Protein AF-0000000074030172 (afdb_homodimer)

Nearest PDB structures (foldseek):
  2y75-assembly1_E  TM=8.736E-01  e=2.226E-09  Bacillus subtilis
  4cic-assembly1_B  TM=8.689E-01  e=1.614E-08  Thermincola potens JR
  3lwf-assembly1_A  TM=8.401E-01  e=2.646E-07  Listeria innocua
  7b0c-assembly1_B  TM=7.876E-01  e=7.342E-08  Streptomyces coelicolor A3(2)
  6y45-assembly2_D  TM=6.743E-01  e=1.073E-08  Streptomyces venezuelae ATCC 10712

Organism: NCBI:txid312168

Foldseek 3Di:
DDDLDDDDPLLLLQVQLLLVQLQPPPPFADALVRSCVVSVHDSVSNVVSVVLCVVVQQWPWDDDPRIHIHGRDHQQVAFSLNSSCSRVNDLDQDDASVPPPDDPDPADPVHCVSVVVSVVVSVNRRVGTSVNSHD/DDDLDDDDPLLLLQVQLLLVQLQPPVPFADALVRSCVVSVHDSVSNVVSVVLCVVVQQWPWDDDPRIHIHGRDHQQVAFSLNSSCSRVNDQDQDDASVPPPDDPDPAHPVHCVSVVVSVVVSVNRRVGTSVNSHD

Solvent-accessible surface area (backbone atoms only — not comparable to full-atom values): 15289 Å² total; per-residue (Å²): 115,58,55,40,52,54,50,56,64,63,46,46,48,45,54,51,48,50,46,54,42,63,56,46,75,79,77,55,48,49,31,59,67,60,50,20,65,59,64,70,46,53,52,69,61,46,46,54,45,50,51,50,36,36,75,70,59,49,28,44,76,45,79,67,97,80,19,21,35,38,63,67,56,58,44,76,75,39,28,48,38,58,55,42,31,69,70,72,38,71,83,34,79,56,89,55,58,64,72,58,89,66,70,76,52,97,61,62,92,64,57,64,49,64,47,51,48,42,52,52,51,50,49,50,27,58,69,36,30,44,46,78,74,41,130,116,58,55,41,53,54,51,56,67,63,47,48,47,45,54,50,47,49,44,54,44,64,55,46,76,79,76,57,49,49,31,58,67,59,50,20,64,57,67,69,48,53,53,68,62,44,47,54,44,50,50,50,37,36,75,68,57,49,29,46,78,44,80,68,96,80,20,20,34,39,65,66,56,59,46,74,76,40,28,48,36,57,55,42,31,70,70,74,38,71,84,34,78,55,90,56,57,61,72,58,90,64,71,73,50,96,61,63,92,63,56,66,48,64,46,51,50,43,52,53,51,49,50,51,26,59,70,36,30,45,44,78,74,41,131

Sequence (270 aa):
MSSIIHISEMVSIALHGMIVVASNKNKTLLNVKEIAKITGSSESHLSKVMQRLVKANFIRSARGPKGGFALVKLPEEVTLLDIYEAIEGPFTIEDCPTNCKICSFKSCIFGGIPQKLNEEFKSYLAQKSLRDFLGMSSIIHISEMVSIALHGMIVVASNKNKTLLNVKEIAKITGSSESHLSKVMQRLVKANFIRSARGPKGGFALVKLPEEVTLLDIYEAIEGPFTIEDCPTNCKICSFKSCIFGGIPQKLNEEFKSYLAQKSLRDFLG

Structure (mmCIF, N/CA/C/O backbone):
data_AF-0000000074030172-model_v1
#
loop_
_entity.id
_entity.type
_entity.pdbx_description
1 polymer 'Transcriptional regulator, BadM/Rrf2 family'
#
loop_
_atom_site.group_PDB
_atom_site.id
_atom_site.type_symbol
_atom_site.label_atom_id
_atom_site.label_alt_id
_atom_site.label_comp_id
_atom_site.label_asym_id
_atom_site.label_entity_id
_atom_site.label_seq_id
_atom_site.pdbx_PDB_ins_code
_atom_site.Cartn_x
_atom_site.Cartn_y
_atom_site.Cartn_z
_atom_site.occupancy
_atom_site.B_iso_or_equiv
_atom_site.auth_seq_id
_atom_site.auth_comp_id
_atom_site.auth_asym_id
_atom_site.auth_atom_id
_atom_site.pdbx_PDB_model_num
ATOM 1 N N . MET A 1 1 ? 12.711 3.756 -0.226 1 49.81 1 MET A N 1
ATOM 2 C CA . MET A 1 1 ? 11.945 4.363 -1.31 1 49.81 1 MET A CA 1
ATOM 3 C C . MET A 1 1 ? 10.461 4.031 -1.176 1 49.81 1 MET A C 1
ATOM 5 O O . MET A 1 1 ? 10.102 2.912 -0.812 1 49.81 1 MET A O 1
ATOM 9 N N . SER A 1 2 ? 9.516 5.102 -0.884 1 60.78 2 SER A N 1
ATOM 10 C CA . SER A 1 2 ? 8.234 4.836 -0.241 1 60.78 2 SER A CA 1
ATOM 11 C C . SER A 1 2 ? 7.152 4.516 -1.271 1 60.78 2 SER A C 1
ATOM 13 O O . SER A 1 2 ? 6.926 5.293 -2.199 1 60.78 2 SER A O 1
ATOM 15 N N . SER A 1 3 ? 6.965 3.225 -1.706 1 70.62 3 SER A N 1
ATOM 16 C CA . SER A 1 3 ? 5.785 2.85 -2.475 1 70.62 3 SER A CA 1
ATOM 17 C C . SER A 1 3 ? 4.555 2.742 -1.582 1 70.62 3 SER A C 1
ATOM 19 O O . SER A 1 3 ? 4.66 2.355 -0.416 1 70.62 3 SER A O 1
ATOM 21 N N . ILE A 1 4 ? 3.467 3.354 -2.172 1 81.94 4 ILE A N 1
ATOM 22 C CA . ILE A 1 4 ? 2.254 3.297 -1.365 1 81.94 4 ILE A CA 1
ATOM 23 C C . ILE A 1 4 ? 1.546 1.962 -1.588 1 81.94 4 ILE A C 1
ATOM 25 O O . ILE A 1 4 ? 0.595 1.63 -0.877 1 81.94 4 ILE A O 1
ATOM 29 N N . ILE A 1 5 ? 2.096 1.26 -2.586 1 83.38 5 ILE A N 1
ATOM 30 C CA . ILE A 1 5 ? 1.451 -0.012 -2.891 1 83.38 5 ILE A CA 1
ATOM 31 C C . ILE A 1 5 ? 2.125 -1.134 -2.104 1 83.38 5 ILE A C 1
ATOM 33 O O . ILE A 1 5 ? 3.342 -1.317 -2.188 1 83.38 5 ILE A O 1
ATOM 37 N N . HIS A 1 6 ? 1.313 -1.833 -1.385 1 81.44 6 HIS A N 1
ATOM 38 C CA . HIS A 1 6 ? 1.808 -2.951 -0.589 1 81.44 6 HIS A CA 1
ATOM 39 C C . HIS A 1 6 ? 1.131 -4.258 -0.995 1 81.44 6 HIS A C 1
ATOM 41 O O . HIS A 1 6 ? -0.098 -4.352 -0.988 1 81.44 6 HIS A O 1
ATOM 47 N N . ILE A 1 7 ? 1.961 -5.18 -1.35 1 87.44 7 ILE A N 1
ATOM 48 C CA . ILE A 1 7 ? 1.521 -6.551 -1.58 1 87.44 7 ILE A CA 1
ATOM 49 C C . ILE A 1 7 ? 2.227 -7.492 -0.606 1 87.44 7 ILE A C 1
ATOM 51 O O . ILE A 1 7 ? 3.455 -7.469 -0.492 1 87.44 7 ILE A O 1
ATOM 55 N N . SER A 1 8 ? 1.462 -8.258 0.103 1 88.5 8 SER A N 1
ATOM 56 C CA . SER A 1 8 ? 2.055 -9.133 1.105 1 88.5 8 SER A CA 1
ATOM 57 C C . SER A 1 8 ? 2.969 -10.172 0.461 1 88.5 8 SER A C 1
ATOM 59 O O . SER A 1 8 ? 2.801 -10.508 -0.712 1 88.5 8 SER A O 1
ATOM 61 N N . GLU A 1 9 ? 3.83 -10.664 1.193 1 89.44 9 GLU A N 1
ATOM 62 C CA . GLU A 1 9 ? 4.73 -11.719 0.736 1 89.44 9 GLU A CA 1
ATOM 63 C C . GLU A 1 9 ? 3.957 -12.969 0.331 1 89.44 9 GLU A C 1
ATOM 65 O O . GLU A 1 9 ? 4.281 -13.609 -0.671 1 89.44 9 GLU A O 1
ATOM 70 N N . MET A 1 10 ? 2.979 -13.289 1.082 1 93.5 10 MET A N 1
ATOM 71 C CA . MET A 1 10 ? 2.189 -14.484 0.8 1 93.5 10 MET A CA 1
ATOM 72 C C . MET A 1 10 ? 1.494 -14.375 -0.552 1 93.5 10 MET A C 1
ATOM 74 O O . MET A 1 10 ? 1.477 -15.328 -1.327 1 93.5 10 MET A O 1
ATOM 78 N N . VAL A 1 11 ? 1.012 -13.195 -0.815 1 93.56 11 VAL A N 1
ATOM 79 C CA . VAL A 1 11 ? 0.363 -12.977 -2.104 1 93.56 11 VAL A CA 1
ATOM 80 C C . VAL A 1 11 ? 1.398 -13.055 -3.223 1 93.56 11 VAL A C 1
ATOM 82 O O . VAL A 1 11 ? 1.148 -13.664 -4.266 1 93.56 11 VAL A O 1
ATOM 85 N N . SER A 1 12 ? 2.535 -12.469 -3.01 1 92 12 SER A N 1
ATOM 86 C CA . SER A 1 12 ? 3.611 -12.531 -3.994 1 92 12 SER A CA 1
ATOM 87 C C . SER A 1 12 ? 3.996 -13.977 -4.301 1 92 12 SER A C 1
ATOM 89 O O . SER A 1 12 ? 4.086 -14.359 -5.469 1 92 12 SER A O 1
ATOM 91 N N . ILE A 1 13 ? 4.152 -14.711 -3.312 1 93.81 13 ILE A N 1
ATOM 92 C CA . ILE A 1 13 ? 4.523 -16.125 -3.461 1 93.81 13 ILE A CA 1
ATOM 93 C C . ILE A 1 13 ? 3.424 -16.859 -4.219 1 93.81 13 ILE A C 1
ATOM 95 O O . ILE A 1 13 ? 3.711 -17.656 -5.117 1 93.81 13 ILE A O 1
ATOM 99 N N . ALA A 1 14 ? 2.234 -16.609 -3.867 1 96.5 14 ALA A N 1
ATOM 100 C CA . ALA A 1 14 ? 1.101 -17.281 -4.492 1 96.5 14 ALA A CA 1
ATOM 101 C C . ALA A 1 14 ? 1.039 -16.984 -5.988 1 96.5 14 ALA A C 1
ATOM 103 O O . ALA A 1 14 ? 0.91 -17.906 -6.805 1 96.5 14 ALA A O 1
ATOM 104 N N . LEU A 1 15 ? 1.153 -15.719 -6.27 1 95.31 15 LEU A N 1
ATOM 105 C CA . LEU A 1 15 ? 1.049 -15.305 -7.664 1 95.31 15 LEU A CA 1
ATOM 106 C C . LEU A 1 15 ? 2.193 -15.883 -8.492 1 95.31 15 LEU A C 1
ATOM 108 O O . LEU A 1 15 ? 1.963 -16.5 -9.531 1 95.31 15 LEU A O 1
ATOM 112 N N . HIS A 1 16 ? 3.342 -15.75 -8.078 1 93.69 16 HIS A N 1
ATOM 113 C CA . HIS A 1 16 ? 4.508 -16.25 -8.797 1 93.69 16 HIS A CA 1
ATOM 114 C C . HIS A 1 16 ? 4.516 -17.766 -8.852 1 93.69 16 HIS A C 1
ATOM 116 O O . HIS A 1 16 ? 4.801 -18.359 -9.898 1 93.69 16 HIS A O 1
ATOM 122 N N . GLY A 1 17 ? 4.23 -18.359 -7.699 1 94.94 17 GLY A N 1
ATOM 123 C CA . GLY A 1 17 ? 4.156 -19.812 -7.656 1 94.94 17 GLY A CA 1
ATOM 124 C C . GLY A 1 17 ? 3.156 -20.375 -8.641 1 94.94 17 GLY A C 1
ATOM 125 O O . GLY A 1 17 ? 3.449 -21.359 -9.336 1 94.94 17 GLY A O 1
ATOM 126 N N . MET A 1 18 ? 2.033 -19.797 -8.719 1 96.38 18 MET A N 1
ATOM 127 C CA . MET A 1 18 ? 0.983 -20.281 -9.617 1 96.38 18 MET A CA 1
ATOM 128 C C . MET A 1 18 ? 1.405 -20.125 -11.07 1 96.38 18 MET A C 1
ATOM 130 O O . MET A 1 18 ? 1.092 -20.984 -11.906 1 96.38 18 MET A O 1
ATOM 134 N N . ILE A 1 19 ? 2.072 -19.062 -11.359 1 94.94 19 ILE A N 1
ATOM 135 C CA . ILE A 1 19 ? 2.535 -18.844 -12.727 1 94.94 19 ILE A CA 1
ATOM 136 C C . ILE A 1 19 ? 3.58 -19.891 -13.086 1 94.94 19 ILE A C 1
ATOM 138 O O . ILE A 1 19 ? 3.572 -20.438 -14.203 1 94.94 19 ILE A O 1
ATOM 142 N N . VAL A 1 20 ? 4.449 -20.219 -12.156 1 93.75 20 VAL A N 1
ATOM 143 C CA . VAL A 1 20 ? 5.465 -21.234 -12.375 1 93.75 20 VAL A CA 1
ATOM 144 C C . VAL A 1 20 ? 4.793 -22.594 -12.609 1 93.75 20 VAL A C 1
ATOM 146 O O . VAL A 1 20 ? 5.129 -23.297 -13.562 1 93.75 20 VAL A O 1
ATOM 149 N N . VAL A 1 21 ? 3.846 -22.906 -11.828 1 95.25 21 VAL A N 1
ATOM 150 C CA . VAL A 1 21 ? 3.135 -24.172 -11.961 1 95.25 21 VAL A CA 1
ATOM 151 C C . VAL A 1 21 ? 2.41 -24.219 -13.305 1 95.25 21 VAL A C 1
ATOM 153 O O . VAL A 1 21 ? 2.459 -25.234 -14.008 1 95.25 21 VAL A O 1
ATOM 156 N N . ALA A 1 22 ? 1.806 -23.109 -13.633 1 93.88 22 ALA A N 1
ATOM 157 C CA . ALA A 1 22 ? 1.034 -23.047 -14.867 1 93.88 22 ALA A CA 1
ATOM 158 C C . ALA A 1 22 ? 1.946 -23.141 -16.094 1 93.88 22 ALA A C 1
ATOM 160 O O . ALA A 1 22 ? 1.522 -23.594 -17.156 1 93.88 22 ALA A O 1
ATOM 161 N N . SER A 1 23 ? 3.113 -22.672 -15.992 1 91 23 SER A N 1
ATOM 162 C CA . SER A 1 23 ? 4.051 -22.625 -17.109 1 91 23 SER A CA 1
ATOM 163 C C . SER A 1 23 ? 4.637 -24 -17.406 1 91 23 SER A C 1
ATOM 165 O O . SER A 1 23 ? 5.227 -24.219 -18.469 1 91 23 SER A O 1
ATOM 167 N N . ASN A 1 24 ? 4.488 -24.859 -16.438 1 85.81 24 ASN A N 1
ATOM 168 C CA . ASN A 1 24 ? 5.027 -26.203 -16.594 1 85.81 24 ASN A CA 1
ATOM 169 C C . ASN A 1 24 ? 4.176 -27.047 -17.547 1 85.81 24 ASN A C 1
ATOM 171 O O . ASN A 1 24 ? 3.193 -27.656 -17.125 1 85.81 24 ASN A O 1
ATOM 175 N N . LYS A 1 25 ? 4.379 -27.016 -18.891 1 71.75 25 LYS A N 1
ATOM 176 C CA . LYS A 1 25 ? 3.623 -27.656 -19.953 1 71.75 25 LYS A CA 1
ATOM 177 C C . LYS A 1 25 ? 3.771 -29.172 -19.891 1 71.75 25 LYS A C 1
ATOM 179 O O . LYS A 1 25 ? 2.922 -29.906 -20.406 1 71.75 25 LYS A O 1
ATOM 184 N N . ASN A 1 26 ? 4.918 -29.609 -19.453 1 63.72 26 ASN A N 1
ATOM 185 C CA . ASN A 1 26 ? 5.297 -31 -19.641 1 63.72 26 ASN A CA 1
ATOM 186 C C . ASN A 1 26 ? 4.531 -31.922 -18.703 1 63.72 26 ASN A C 1
ATOM 188 O O . ASN A 1 26 ? 4.848 -33.125 -18.594 1 63.72 26 ASN A O 1
ATOM 192 N N . LYS A 1 27 ? 3.387 -31.484 -18.359 1 64.31 27 LYS A N 1
ATOM 193 C CA . LYS A 1 27 ? 2.502 -32.344 -17.562 1 64.31 27 LYS A CA 1
ATOM 194 C C . LYS A 1 27 ? 3.227 -32.906 -16.359 1 64.31 27 LYS A C 1
ATOM 196 O O . LYS A 1 27 ? 2.781 -33.906 -15.773 1 64.31 27 LYS A O 1
ATOM 201 N N . THR A 1 28 ? 4.527 -32.5 -16.094 1 77.75 28 THR A N 1
ATOM 202 C CA . THR A 1 28 ? 5.16 -32.938 -14.859 1 77.75 28 THR A CA 1
ATOM 203 C C . THR A 1 28 ? 4.777 -32.031 -13.688 1 77.75 28 THR A C 1
ATOM 205 O O . THR A 1 28 ? 4.254 -30.953 -13.891 1 77.75 28 THR A O 1
ATOM 208 N N . LEU A 1 29 ? 4.766 -32.688 -12.477 1 91.06 29 LEU A N 1
ATOM 209 C CA . LEU A 1 29 ? 4.527 -31.953 -11.242 1 91.06 29 LEU A CA 1
ATOM 210 C C . LEU A 1 29 ? 5.785 -31.219 -10.797 1 91.06 29 LEU A C 1
ATOM 212 O O . LEU A 1 29 ? 6.898 -31.703 -11 1 91.06 29 LEU A O 1
ATOM 216 N N . LEU A 1 30 ? 5.652 -30.031 -10.359 1 93.81 30 LEU A N 1
ATOM 217 C CA . LEU A 1 30 ? 6.758 -29.297 -9.766 1 93.81 30 LEU A CA 1
ATOM 218 C C . LEU A 1 30 ? 6.684 -29.328 -8.242 1 93.81 30 LEU A C 1
ATOM 220 O O . LEU A 1 30 ? 5.629 -29.062 -7.664 1 93.81 30 LEU A O 1
ATOM 224 N N . ASN A 1 31 ? 7.781 -29.719 -7.637 1 94.5 31 ASN A N 1
ATOM 225 C CA . ASN A 1 31 ? 7.75 -29.797 -6.18 1 94.5 31 ASN A CA 1
ATOM 226 C C . ASN A 1 31 ? 8.141 -28.469 -5.547 1 94.5 31 ASN A C 1
ATOM 228 O O . ASN A 1 31 ? 8.508 -27.516 -6.246 1 94.5 31 ASN A O 1
ATOM 232 N N . VAL A 1 32 ? 8.023 -28.422 -4.223 1 95.88 32 VAL A N 1
ATOM 233 C CA . VAL A 1 32 ? 8.234 -27.188 -3.449 1 95.88 32 VAL A CA 1
ATOM 234 C C . VAL A 1 32 ? 9.648 -26.672 -3.688 1 95.88 32 VAL A C 1
ATOM 236 O O . VAL A 1 32 ? 9.844 -25.469 -3.877 1 95.88 32 VAL A O 1
ATOM 239 N N . LYS A 1 33 ? 10.594 -27.547 -3.732 1 95.19 33 LYS A N 1
ATOM 240 C CA . LYS A 1 33 ? 11.992 -27.156 -3.914 1 95.19 33 LYS A CA 1
ATOM 241 C C . LYS A 1 33 ? 12.203 -26.484 -5.27 1 95.19 33 LYS A C 1
ATOM 243 O O . LYS A 1 33 ? 12.867 -25.453 -5.363 1 95.19 33 LYS A O 1
ATOM 248 N N . GLU A 1 34 ? 11.664 -27.062 -6.281 1 93.62 34 GLU A N 1
ATOM 249 C CA . GLU A 1 34 ? 11.789 -26.547 -7.637 1 93.62 34 GLU A CA 1
ATOM 250 C C . GLU A 1 34 ? 11.133 -25.172 -7.762 1 93.62 34 GLU A C 1
ATOM 252 O O . GLU A 1 34 ? 11.727 -24.234 -8.312 1 93.62 34 GLU A O 1
ATOM 257 N N . ILE A 1 35 ? 9.961 -25.047 -7.262 1 94.5 35 ILE A N 1
ATOM 258 C CA . ILE A 1 35 ? 9.219 -23.797 -7.355 1 94.5 35 ILE A CA 1
ATOM 259 C C . ILE A 1 35 ? 9.922 -22.719 -6.539 1 94.5 35 ILE A C 1
ATOM 261 O O . ILE A 1 35 ? 10.047 -21.578 -6.984 1 94.5 35 ILE A O 1
ATOM 265 N N . ALA A 1 36 ? 10.367 -23.062 -5.352 1 94.62 36 ALA A N 1
ATOM 266 C CA . ALA A 1 36 ? 11.07 -22.125 -4.48 1 94.62 36 ALA A CA 1
ATOM 267 C C . ALA A 1 36 ? 12.328 -21.578 -5.156 1 94.62 36 ALA A C 1
ATOM 269 O O . ALA A 1 36 ? 12.625 -20.391 -5.07 1 94.62 36 ALA A O 1
ATOM 270 N N . LYS A 1 37 ? 13.023 -22.438 -5.844 1 92.12 37 LYS A N 1
ATOM 271 C CA . LYS A 1 37 ? 14.234 -22.031 -6.551 1 92.12 37 LYS A CA 1
ATOM 272 C C . LYS A 1 37 ? 13.922 -21.031 -7.652 1 92.12 37 LYS A C 1
ATOM 274 O O . LYS A 1 37 ? 14.641 -20.031 -7.816 1 92.12 37 LYS A O 1
ATOM 279 N N . ILE A 1 38 ? 12.898 -21.234 -8.367 1 88.94 38 ILE A N 1
ATOM 280 C CA . ILE A 1 38 ? 12.523 -20.375 -9.492 1 88.94 38 ILE A CA 1
ATOM 281 C C . ILE A 1 38 ? 12.039 -19.031 -8.969 1 88.94 38 ILE A C 1
ATOM 283 O O . ILE A 1 38 ? 12.375 -17.984 -9.516 1 88.94 38 ILE A O 1
ATOM 287 N N . THR A 1 39 ? 11.219 -19.016 -7.867 1 89.5 39 THR A N 1
ATOM 288 C CA . THR A 1 39 ? 10.578 -17.797 -7.379 1 89.5 39 THR A CA 1
ATOM 289 C C . THR A 1 39 ? 11.484 -17.062 -6.395 1 89.5 39 THR A C 1
ATOM 291 O O . THR A 1 39 ? 11.242 -15.898 -6.07 1 89.5 39 THR A O 1
ATOM 294 N N . GLY A 1 40 ? 12.445 -17.781 -5.82 1 89.19 40 GLY A N 1
ATOM 295 C CA . GLY A 1 40 ? 13.32 -17.172 -4.824 1 89.19 40 GLY A CA 1
ATOM 296 C C . GLY A 1 40 ? 12.688 -17.094 -3.445 1 89.19 40 GLY A C 1
ATOM 297 O O . GLY A 1 40 ? 13.078 -16.266 -2.629 1 89.19 40 GLY A O 1
ATOM 298 N N . SER A 1 41 ? 11.727 -17.859 -3.168 1 91.81 41 SER A N 1
ATOM 299 C CA . SER A 1 41 ? 11.039 -17.875 -1.878 1 91.81 41 SER A CA 1
ATOM 300 C C . SER A 1 41 ? 11.562 -19 -0.99 1 91.81 41 SER A C 1
ATOM 302 O O . SER A 1 41 ? 12.164 -19.969 -1.481 1 91.81 41 SER A O 1
ATOM 304 N N . SER A 1 42 ? 11.344 -18.844 0.255 1 94.06 42 SER A N 1
ATOM 305 C CA . SER A 1 42 ? 11.664 -19.938 1.156 1 94.06 42 SER A CA 1
ATOM 306 C C . SER A 1 42 ? 10.719 -21.109 0.954 1 94.06 42 SER A C 1
ATOM 308 O O . SER A 1 42 ? 9.523 -20.922 0.72 1 94.06 42 SER A O 1
ATOM 310 N N . GLU A 1 43 ? 11.305 -22.312 1.119 1 96.69 43 GLU A N 1
ATOM 311 C CA . GLU A 1 43 ? 10.484 -23.5 0.959 1 96.69 43 GLU A CA 1
ATOM 312 C C . GLU A 1 43 ? 9.352 -23.547 1.977 1 96.69 43 GLU A C 1
ATOM 314 O O . GLU A 1 43 ? 8.242 -23.969 1.66 1 96.69 43 GLU A O 1
ATOM 319 N N . SER A 1 44 ? 9.672 -23.078 3.15 1 97.12 44 SER A N 1
ATOM 320 C CA . SER A 1 44 ? 8.672 -23.094 4.211 1 97.12 44 SER A CA 1
ATOM 321 C C . SER A 1 44 ? 7.508 -22.172 3.883 1 97.12 44 SER A C 1
ATOM 323 O O . SER A 1 44 ? 6.344 -22.562 3.986 1 97.12 44 SER A O 1
ATOM 325 N N . HIS A 1 45 ? 7.812 -20.953 3.447 1 96.19 45 HIS A N 1
ATOM 326 C CA . HIS A 1 45 ? 6.762 -20 3.094 1 96.19 45 HIS A CA 1
ATOM 327 C C . HIS A 1 45 ? 5.977 -20.484 1.877 1 96.19 45 HIS A C 1
ATOM 329 O O . HIS A 1 45 ? 4.746 -20.391 1.853 1 96.19 45 HIS A O 1
ATOM 335 N N . LEU A 1 46 ? 6.664 -21 0.95 1 97.25 46 LEU A N 1
ATOM 336 C CA . LEU A 1 46 ? 6.02 -21.484 -0.265 1 97.25 46 LEU A CA 1
ATOM 337 C C . LEU A 1 46 ? 5.074 -22.641 0.046 1 97.25 46 LEU A C 1
ATOM 339 O O . LEU A 1 46 ? 3.941 -22.672 -0.439 1 97.25 46 LEU A O 1
ATOM 343 N N . SER A 1 47 ? 5.59 -23.547 0.836 1 97.56 47 SER A N 1
ATOM 344 C CA . SER A 1 47 ? 4.781 -24.703 1.172 1 97.56 47 SER A CA 1
ATOM 345 C C . SER A 1 47 ? 3.459 -24.297 1.815 1 97.56 47 SER A C 1
ATOM 347 O O . SER A 1 47 ? 2.4 -24.812 1.455 1 97.56 47 SER A O 1
ATOM 349 N N . LYS A 1 48 ? 3.514 -23.359 2.668 1 97.88 48 LYS A N 1
ATOM 350 C CA . LYS A 1 48 ? 2.312 -22.875 3.342 1 97.88 48 LYS A CA 1
ATOM 351 C C . LYS A 1 48 ? 1.333 -22.25 2.344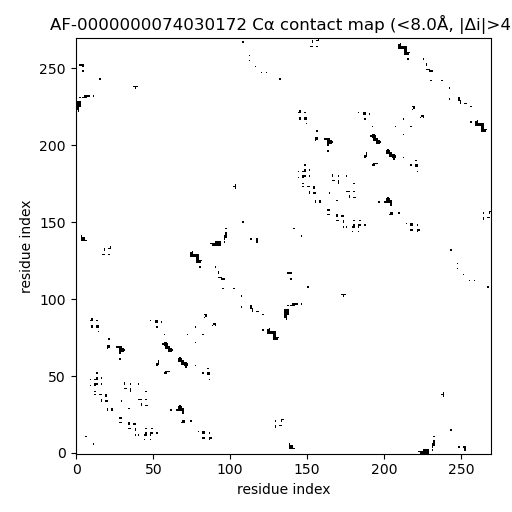 1 97.88 48 LYS A C 1
ATOM 353 O O . LYS A 1 48 ? 0.135 -22.547 2.389 1 97.88 48 LYS A O 1
ATOM 358 N N . VAL A 1 49 ? 1.832 -21.516 1.527 1 98 49 VAL A N 1
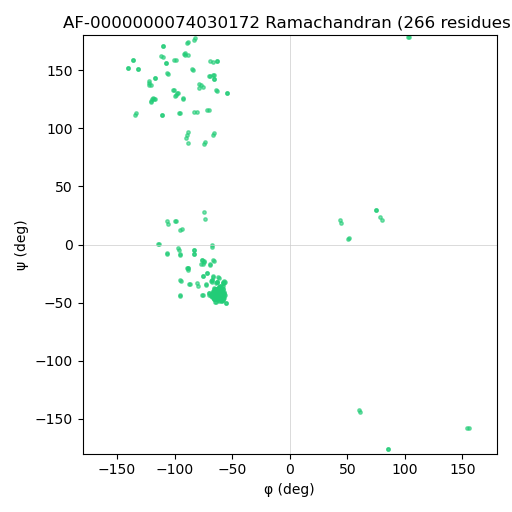ATOM 359 C CA . VAL A 1 49 ? 1.012 -20.828 0.537 1 98 49 VAL A CA 1
ATOM 360 C C . VAL A 1 49 ? 0.416 -21.828 -0.438 1 98 49 VAL A C 1
ATOM 362 O O . VAL A 1 49 ? -0.771 -21.766 -0.767 1 98 49 VAL A O 1
ATOM 365 N N . MET A 1 50 ? 1.253 -22.797 -0.876 1 97.94 50 MET A N 1
ATOM 366 C CA . MET A 1 50 ? 0.786 -23.797 -1.825 1 97.94 50 MET A CA 1
ATOM 367 C C . MET A 1 50 ? -0.319 -24.656 -1.213 1 97.94 50 MET A C 1
ATOM 369 O O . MET A 1 50 ? -1.286 -25.016 -1.89 1 97.94 50 MET A O 1
ATOM 373 N N . GLN A 1 51 ? -0.122 -24.922 -0.017 1 97.88 51 GLN A N 1
ATOM 374 C CA . GLN A 1 51 ? -1.14 -25.734 0.651 1 97.88 51 GLN A CA 1
ATOM 375 C C . GLN A 1 51 ? -2.473 -24.984 0.713 1 97.88 51 GLN A C 1
ATOM 377 O O . GLN A 1 51 ? -3.535 -25.594 0.586 1 97.88 51 GLN A O 1
ATOM 382 N N . ARG A 1 52 ? -2.396 -23.719 0.929 1 97.81 52 ARG A N 1
ATOM 383 C CA . ARG A 1 52 ? -3.615 -22.906 0.912 1 97.81 52 ARG A CA 1
ATOM 384 C C . ARG A 1 52 ? -4.27 -22.938 -0.464 1 97.81 52 ARG A C 1
ATOM 386 O O . ARG A 1 52 ? -5.496 -23 -0.571 1 97.81 52 ARG A O 1
ATOM 393 N N . LEU A 1 53 ? -3.504 -22.938 -1.443 1 98.19 53 LEU A N 1
ATOM 394 C CA . LEU A 1 53 ? -4.012 -22.938 -2.811 1 98.19 53 LEU A CA 1
ATOM 395 C C . LEU A 1 53 ? -4.59 -24.297 -3.174 1 98.19 53 LEU A C 1
ATOM 397 O O . LEU A 1 53 ? -5.539 -24.391 -3.957 1 98.19 53 LEU A O 1
ATOM 401 N N . VAL A 1 54 ? -3.99 -25.375 -2.635 1 97.81 54 VAL A N 1
ATOM 402 C CA . VAL A 1 54 ? -4.559 -26.719 -2.789 1 97.81 54 VAL A CA 1
ATOM 403 C C . VAL A 1 54 ? -5.945 -26.766 -2.15 1 97.81 54 VAL A C 1
ATOM 405 O O . VAL A 1 54 ? -6.906 -27.219 -2.773 1 97.81 54 VAL A O 1
ATOM 408 N N . LYS A 1 55 ? -5.996 -26.219 -0.976 1 97.44 55 LYS A N 1
ATOM 409 C CA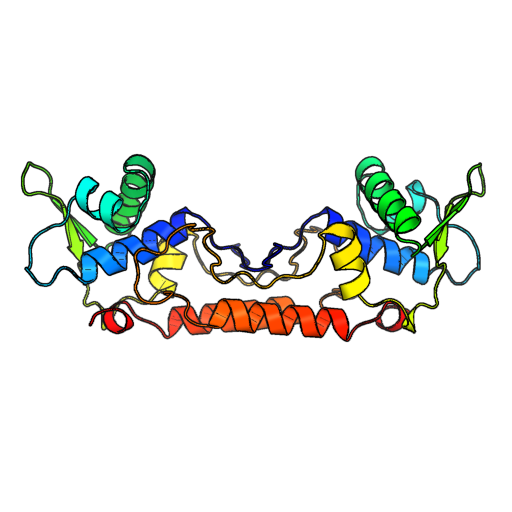 . LYS A 1 55 ? -7.27 -26.203 -0.26 1 97.44 55 LYS A CA 1
ATOM 410 C C . LYS A 1 55 ? -8.32 -25.391 -1.011 1 97.44 55 LYS A C 1
ATOM 412 O O . LYS A 1 55 ? -9.5 -25.734 -0.993 1 97.44 55 LYS A O 1
ATOM 417 N N . ALA A 1 56 ? -7.867 -24.375 -1.688 1 97 56 ALA A N 1
ATOM 418 C CA . ALA A 1 56 ? -8.758 -23.516 -2.453 1 97 56 ALA A CA 1
ATOM 419 C C . ALA A 1 56 ? -9.07 -24.109 -3.82 1 97 56 ALA A C 1
ATOM 421 O O . ALA A 1 56 ? -9.766 -23.5 -4.629 1 97 56 ALA A O 1
ATOM 422 N N . ASN A 1 57 ? -8.453 -25.25 -4.211 1 97.12 57 ASN A N 1
ATOM 423 C CA . ASN A 1 57 ? -8.727 -26.047 -5.406 1 97.12 57 ASN A CA 1
ATOM 424 C C . ASN A 1 57 ? -8.172 -25.375 -6.66 1 97.12 57 ASN A C 1
ATOM 426 O O . ASN A 1 57 ? -8.781 -25.469 -7.73 1 97.12 57 ASN A O 1
ATOM 430 N N . PHE A 1 58 ? -7.145 -24.656 -6.48 1 97.19 58 PHE A N 1
ATOM 431 C CA . PHE A 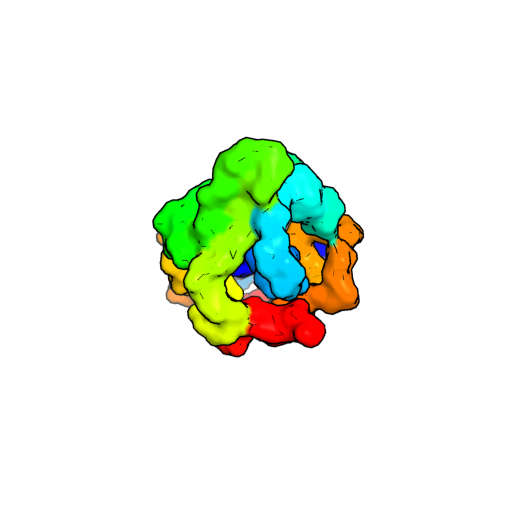1 58 ? -6.469 -24.094 -7.645 1 97.19 58 PHE A CA 1
ATOM 432 C C . PHE A 1 58 ? -5.449 -25.078 -8.203 1 97.19 58 PHE A C 1
ATOM 434 O O . PHE A 1 58 ? -5.246 -25.156 -9.422 1 97.19 58 PHE A O 1
ATOM 441 N N . ILE A 1 59 ? -4.82 -25.844 -7.312 1 97 59 ILE A N 1
ATOM 442 C CA . ILE A 1 59 ? -3.822 -26.828 -7.684 1 97 59 ILE A CA 1
ATOM 443 C C . ILE A 1 59 ? -4.07 -28.125 -6.902 1 97 59 ILE A C 1
ATOM 445 O O . ILE A 1 59 ? -4.762 -28.125 -5.883 1 97 59 ILE A O 1
ATOM 449 N N . ARG A 1 60 ? -3.564 -29.172 -7.426 1 96 60 ARG A N 1
ATOM 450 C CA . ARG A 1 60 ? -3.514 -30.453 -6.715 1 96 60 ARG A CA 1
ATOM 451 C C . ARG A 1 60 ? -2.088 -30.781 -6.285 1 96 60 ARG A C 1
ATOM 453 O O . ARG A 1 60 ? -1.126 -30.297 -6.879 1 96 60 ARG A O 1
ATOM 460 N N . SER A 1 61 ? -1.993 -31.578 -5.285 1 95.88 61 SER A N 1
ATOM 461 C CA . SER A 1 61 ? -0.689 -31.984 -4.77 1 95.88 61 SER A CA 1
ATOM 462 C C . SER A 1 61 ? -0.536 -33.5 -4.785 1 95.88 61 SER A C 1
ATOM 464 O O . SER A 1 61 ? -1.508 -34.25 -4.574 1 95.88 61 SER A O 1
ATOM 466 N N . ALA A 1 62 ? 0.604 -33.969 -5.125 1 93.62 62 ALA A N 1
ATOM 467 C CA . ALA A 1 62 ? 0.973 -35.375 -5.047 1 93.62 62 ALA A CA 1
ATOM 468 C C . ALA A 1 62 ? 2.211 -35.562 -4.172 1 93.62 62 ALA A C 1
ATOM 470 O O . ALA A 1 62 ? 3.168 -34.812 -4.262 1 93.62 62 ALA A O 1
ATOM 471 N N . ARG A 1 63 ? 2.17 -36.562 -3.344 1 90.06 63 ARG A N 1
ATOM 472 C CA . ARG A 1 63 ? 3.281 -36.875 -2.447 1 90.06 63 ARG A CA 1
ATOM 473 C C . ARG A 1 63 ? 4.281 -37.812 -3.111 1 90.06 63 ARG A C 1
ATOM 475 O O . ARG A 1 63 ? 3.965 -38.438 -4.113 1 90.06 63 ARG A O 1
ATOM 482 N N . GLY A 1 64 ? 5.488 -37.906 -2.564 1 86.25 64 GLY A N 1
ATOM 483 C CA . GLY A 1 64 ? 6.488 -38.844 -3.023 1 86.25 64 GLY A CA 1
ATOM 484 C C . GLY A 1 64 ? 7.574 -38.219 -3.869 1 86.25 64 GLY A C 1
ATOM 485 O O . GLY A 1 64 ? 7.523 -37 -4.156 1 86.25 64 GLY A O 1
ATOM 486 N N . PRO A 1 65 ? 8.531 -38.969 -4.297 1 84.56 65 PRO A N 1
ATOM 487 C CA . PRO A 1 65 ? 9.703 -38.469 -5.023 1 84.56 65 PRO A CA 1
ATOM 488 C C . PRO A 1 65 ? 9.336 -37.812 -6.348 1 84.56 65 PRO A C 1
ATOM 490 O O . PRO A 1 65 ? 10.055 -36.938 -6.82 1 84.56 65 PRO A O 1
ATOM 493 N N . LYS A 1 66 ? 8.234 -38.188 -7.016 1 87 66 LYS A N 1
ATOM 494 C CA . LYS A 1 66 ? 7.793 -37.594 -8.273 1 87 66 LYS A CA 1
ATOM 495 C C . LYS A 1 66 ? 6.582 -36.688 -8.055 1 87 66 LYS A C 1
ATOM 497 O O . LYS A 1 66 ? 5.844 -36.406 -8.992 1 87 66 LYS A O 1
ATOM 502 N N . GLY A 1 67 ? 6.473 -36.375 -6.746 1 91.94 67 GLY A N 1
ATOM 503 C CA . GLY A 1 67 ? 5.316 -35.562 -6.414 1 91.94 67 GLY A CA 1
ATOM 504 C C . GLY A 1 67 ? 5.535 -34.062 -6.68 1 91.94 67 GLY A C 1
ATOM 505 O O . GLY A 1 67 ? 6.555 -33.688 -7.254 1 91.94 67 GLY A O 1
ATOM 506 N N . GLY A 1 68 ? 4.387 -33.281 -6.395 1 95.31 68 GLY A N 1
ATOM 507 C CA . GLY A 1 68 ? 4.395 -31.859 -6.641 1 95.31 68 GLY A CA 1
ATOM 508 C C . GLY A 1 68 ? 3.012 -31.281 -6.891 1 95.31 68 GLY A C 1
ATOM 509 O O . GLY A 1 68 ? 2.018 -31.812 -6.383 1 95.31 68 GLY A O 1
ATOM 510 N N . PHE A 1 69 ? 3.047 -30.156 -7.551 1 96.5 69 PHE A N 1
ATOM 511 C CA . PHE A 1 69 ? 1.812 -29.406 -7.738 1 96.5 69 PHE A CA 1
ATOM 512 C C . PHE A 1 69 ? 1.468 -29.297 -9.219 1 96.5 69 PHE A C 1
ATOM 514 O O . PHE A 1 69 ? 2.361 -29.188 -10.062 1 96.5 69 PHE A O 1
ATOM 521 N N . ALA A 1 70 ? 0.208 -29.359 -9.5 1 94.62 70 ALA A N 1
ATOM 522 C CA . ALA A 1 70 ? -0.312 -29.125 -10.852 1 94.62 70 ALA A CA 1
ATOM 523 C C . ALA A 1 70 ? -1.618 -28.328 -10.805 1 94.62 70 ALA A C 1
ATOM 525 O O . ALA A 1 70 ? -2.393 -28.453 -9.852 1 94.62 70 ALA A O 1
ATOM 526 N N . LEU A 1 71 ? -1.883 -27.578 -11.875 1 94.75 71 LEU A N 1
ATOM 527 C CA . LEU A 1 71 ? -3.127 -26.812 -11.953 1 94.75 71 LEU A CA 1
ATOM 528 C C . LEU A 1 71 ? -4.328 -27.75 -12.031 1 94.75 71 LEU A C 1
ATOM 530 O O . LEU A 1 71 ? -4.277 -28.781 -12.711 1 94.75 71 LEU A O 1
ATOM 534 N N . VAL A 1 72 ? -5.395 -27.344 -11.375 1 93.69 72 VAL A N 1
ATOM 535 C CA . VAL A 1 72 ? -6.66 -28.062 -11.445 1 93.69 72 VAL A CA 1
ATOM 536 C C . VAL A 1 72 ? -7.551 -27.453 -12.523 1 93.69 72 VAL A C 1
ATOM 538 O O . VAL A 1 72 ? -8.32 -28.141 -13.18 1 93.69 72 VAL A O 1
ATOM 541 N N . LYS A 1 73 ? -7.402 -26.141 -12.711 1 92.38 73 LYS A N 1
ATOM 542 C CA . LYS A 1 73 ? -8.188 -25.375 -13.68 1 92.38 73 LYS A CA 1
ATOM 543 C C . LYS A 1 73 ? -7.328 -24.922 -14.852 1 92.38 73 LYS A C 1
ATOM 545 O O . LYS A 1 73 ? -6.098 -24.922 -14.766 1 92.38 73 LYS A O 1
ATOM 550 N N . LEU A 1 74 ? -7.988 -24.594 -15.898 1 94.5 74 LEU A N 1
ATOM 551 C CA . LEU A 1 74 ? -7.258 -24.031 -17.031 1 94.5 74 LEU A CA 1
ATOM 552 C C . LEU A 1 74 ? -6.668 -22.672 -16.672 1 94.5 74 LEU A C 1
ATOM 554 O O . LEU A 1 74 ? -7.285 -21.891 -15.93 1 94.5 74 LEU A O 1
ATOM 558 N N . PRO A 1 75 ? -5.496 -22.359 -17.219 1 96.38 75 PRO A N 1
ATOM 559 C CA . PRO A 1 75 ? -4.832 -21.094 -16.891 1 96.38 75 PRO A CA 1
ATOM 560 C C . PRO A 1 75 ? -5.715 -19.875 -17.188 1 96.38 75 PRO A C 1
ATOM 562 O O . PRO A 1 75 ? -5.629 -18.875 -16.484 1 96.38 75 PRO A O 1
ATOM 565 N N . GLU A 1 76 ? -6.602 -19.906 -18.203 1 97 76 GLU A N 1
ATOM 566 C CA . GLU A 1 76 ? -7.438 -18.766 -18.594 1 97 76 GLU A CA 1
ATOM 567 C C . GLU A 1 76 ? -8.594 -18.578 -17.625 1 97 76 GLU A C 1
ATOM 569 O O . GLU A 1 76 ? -9.234 -17.516 -17.609 1 97 76 GLU A O 1
ATOM 574 N N . GLU A 1 77 ? -8.828 -19.562 -16.797 1 97.12 77 GLU A N 1
ATOM 575 C CA . GLU A 1 77 ? -9.961 -19.531 -15.867 1 97.12 77 GLU A CA 1
ATOM 576 C C . GLU A 1 77 ? -9.531 -19.016 -14.492 1 97.12 77 GLU A C 1
ATOM 578 O O . GLU A 1 77 ? -10.367 -18.812 -13.609 1 97.12 77 GLU A O 1
ATOM 583 N N . VAL A 1 78 ? -8.258 -18.844 -14.258 1 98 78 VAL A N 1
ATOM 584 C CA . VAL A 1 78 ? -7.719 -18.406 -12.977 1 98 78 VAL A CA 1
ATOM 585 C C . VAL A 1 78 ? -7.141 -17 -13.102 1 98 78 VAL A C 1
ATOM 587 O O . VAL A 1 78 ? -6.086 -16.812 -13.711 1 98 78 VAL A O 1
ATOM 590 N N . THR A 1 79 ? -7.797 -16.047 -12.453 1 98.31 79 THR A N 1
ATOM 591 C CA . THR A 1 79 ? -7.316 -14.664 -12.5 1 98.31 79 THR A CA 1
ATOM 592 C C . THR A 1 79 ? -6.367 -14.383 -11.336 1 98.31 79 THR A C 1
ATOM 594 O O . THR A 1 79 ? -6.32 -15.148 -10.367 1 98.31 79 THR A O 1
ATOM 597 N N . LEU A 1 80 ? -5.66 -13.32 -11.477 1 97.31 80 LEU A N 1
ATOM 598 C CA . LEU A 1 80 ? -4.809 -12.898 -10.367 1 97.31 80 LEU A CA 1
ATOM 599 C C . LEU A 1 80 ? -5.641 -12.539 -9.141 1 97.31 80 LEU A C 1
ATOM 601 O O . LEU A 1 80 ? -5.207 -12.75 -8.008 1 97.31 80 LEU A O 1
ATOM 605 N N . LEU A 1 81 ? -6.867 -12.008 -9.406 1 97.25 81 LEU A N 1
ATOM 606 C CA . LEU A 1 81 ? -7.758 -11.664 -8.305 1 97.25 81 LEU A CA 1
ATOM 607 C C . LEU A 1 81 ? -8.18 -12.906 -7.539 1 97.25 81 LEU A C 1
ATOM 609 O O . LEU A 1 81 ? -8.242 -12.898 -6.305 1 97.25 81 LEU A O 1
ATOM 613 N N . ASP A 1 82 ? -8.414 -14 -8.273 1 97.88 82 ASP A N 1
ATOM 614 C CA . ASP A 1 82 ? -8.758 -15.266 -7.625 1 97.88 82 ASP A CA 1
ATOM 615 C C . ASP A 1 82 ? -7.668 -15.695 -6.645 1 97.88 82 ASP A C 1
ATOM 617 O O . ASP A 1 82 ? -7.961 -16.078 -5.512 1 97.88 82 ASP A O 1
ATOM 621 N N . ILE A 1 83 ? -6.453 -15.57 -7.086 1 97.75 83 ILE A N 1
ATOM 622 C CA . ILE A 1 83 ? -5.305 -16 -6.293 1 97.75 83 ILE A CA 1
ATOM 623 C C . ILE A 1 83 ? -5.125 -15.062 -5.098 1 97.75 83 ILE A C 1
ATOM 625 O O . ILE A 1 83 ? -4.91 -15.523 -3.973 1 97.75 83 ILE A O 1
ATOM 629 N N . TYR A 1 84 ? -5.254 -13.805 -5.355 1 96.19 84 TYR A N 1
ATOM 630 C CA . TYR A 1 84 ? -5.164 -12.828 -4.281 1 96.19 84 TYR A CA 1
ATOM 631 C C . TYR A 1 84 ? -6.168 -13.133 -3.176 1 96.19 84 TYR A C 1
ATOM 633 O O . TYR A 1 84 ? -5.805 -13.203 -2 1 96.19 84 TYR A O 1
ATOM 641 N N . GLU A 1 85 ? -7.406 -13.344 -3.518 1 96.44 85 GLU A N 1
ATOM 642 C CA . GLU A 1 85 ? -8.484 -13.508 -2.547 1 96.44 85 GLU A CA 1
ATOM 643 C C . GLU A 1 85 ? -8.383 -14.852 -1.832 1 96.44 85 GLU A C 1
ATOM 645 O O . GLU A 1 85 ? -8.859 -15 -0.704 1 96.44 85 GLU A O 1
ATOM 650 N N . ALA A 1 86 ? -7.754 -15.781 -2.484 1 96.81 86 ALA A N 1
ATOM 651 C CA . ALA A 1 86 ? -7.508 -17.062 -1.827 1 96.81 86 ALA A CA 1
ATOM 652 C C . ALA A 1 86 ? -6.539 -16.906 -0.659 1 96.81 86 ALA A C 1
ATOM 654 O O . ALA A 1 86 ? -6.578 -17.688 0.296 1 96.81 86 ALA A O 1
ATOM 655 N N . ILE A 1 87 ? -5.699 -15.93 -0.751 1 95.75 87 ILE A N 1
ATOM 656 C CA . ILE A 1 87 ? -4.66 -15.742 0.252 1 95.75 87 ILE A CA 1
ATOM 657 C C . ILE A 1 87 ? -5.125 -14.727 1.298 1 95.75 87 ILE A C 1
ATOM 659 O O . ILE A 1 87 ? -4.977 -14.961 2.5 1 95.75 87 ILE A O 1
ATOM 663 N N . GLU A 1 88 ? -5.754 -13.602 0.843 1 93.12 88 GLU A N 1
ATOM 664 C CA . GLU A 1 88 ? -6.016 -12.469 1.732 1 93.12 88 GLU A CA 1
ATOM 665 C C . GLU A 1 88 ? -7.5 -12.383 2.08 1 93.12 88 GLU A C 1
ATOM 667 O O . GLU A 1 88 ? -7.891 -11.602 2.951 1 93.12 88 GLU A O 1
ATOM 672 N N . GLY A 1 89 ? -8.305 -13.156 1.47 1 93.19 89 GLY A N 1
ATOM 673 C CA . GLY A 1 89 ? -9.742 -12.961 1.583 1 93.19 89 GLY A CA 1
ATOM 674 C C . GLY A 1 89 ? -10.281 -11.945 0.594 1 93.19 89 GLY A C 1
ATOM 675 O O . GLY A 1 89 ? -9.547 -11.461 -0.271 1 93.19 89 GLY A O 1
ATOM 676 N N . PRO A 1 90 ? -11.586 -11.633 0.68 1 92 90 PRO A N 1
ATOM 677 C CA . PRO A 1 90 ? -12.203 -10.711 -0.28 1 92 90 PRO A CA 1
ATOM 678 C C . PRO A 1 90 ? -11.477 -9.375 -0.355 1 92 90 PRO A C 1
ATOM 680 O O . PRO A 1 90 ? -11.102 -8.812 0.676 1 92 90 PRO A O 1
ATOM 683 N N . PHE A 1 91 ? -11.18 -8.992 -1.63 1 91.06 91 PHE A N 1
ATOM 684 C CA . PHE A 1 91 ? -10.578 -7.688 -1.858 1 91.06 91 PHE A CA 1
ATOM 685 C C . PHE A 1 91 ? -11.555 -6.57 -1.5 1 91.06 91 PHE A C 1
ATOM 687 O O . PHE A 1 91 ? -12.484 -6.285 -2.256 1 91.06 91 PHE A O 1
ATOM 694 N N . THR A 1 92 ? -11.469 -6.059 -0.274 1 81.88 92 THR A N 1
ATOM 695 C CA . THR A 1 92 ? -12.336 -4.973 0.167 1 81.88 92 THR A CA 1
ATOM 696 C C . THR A 1 92 ? -11.602 -3.637 0.113 1 81.88 92 THR A C 1
ATOM 698 O O . THR A 1 92 ? -10.398 -3.57 0.394 1 81.88 92 THR A O 1
ATOM 701 N N . ILE A 1 93 ? -12.273 -2.717 -0.444 1 74.56 93 ILE A N 1
ATOM 702 C CA . ILE A 1 93 ? -11.719 -1.37 -0.525 1 74.56 93 ILE A CA 1
ATOM 703 C C . ILE A 1 93 ? -12.094 -0.582 0.729 1 74.56 93 ILE A C 1
ATOM 705 O O . ILE A 1 93 ? -13.273 -0.379 1.012 1 74.56 93 ILE A O 1
ATOM 709 N N . GLU A 1 94 ? -11.109 -0.578 1.68 1 68.88 94 GLU A N 1
ATOM 710 C CA . GLU A 1 94 ? -11.383 0.25 2.852 1 68.88 94 GLU A CA 1
ATOM 711 C C . GLU A 1 94 ? -11.359 1.733 2.494 1 68.88 94 GLU A C 1
ATOM 713 O O . GLU A 1 94 ? -10.688 2.141 1.542 1 68.88 94 GLU A O 1
ATOM 718 N N . ASP A 1 95 ? -12.055 2.445 3.398 1 63.72 95 ASP A N 1
ATOM 719 C CA . ASP A 1 95 ? -12.258 3.867 3.129 1 63.72 95 ASP A CA 1
ATOM 720 C C . ASP A 1 95 ? -11.016 4.676 3.504 1 63.72 95 ASP A C 1
ATOM 722 O O . ASP A 1 95 ? -10.719 5.691 2.869 1 63.72 95 ASP A O 1
ATOM 726 N N . CYS A 1 96 ? -10.352 4.102 4.629 1 70.81 96 CYS A N 1
ATOM 727 C CA . CYS A 1 96 ? -9.266 4.969 5.066 1 70.81 96 CYS A CA 1
ATOM 728 C C . CYS A 1 96 ? -7.926 4.242 4.984 1 70.81 96 CYS A C 1
ATOM 730 O O . CYS A 1 96 ? -7.77 3.15 5.535 1 70.81 96 CYS A O 1
ATOM 732 N N . PRO A 1 97 ? -7.012 4.879 4.266 1 69.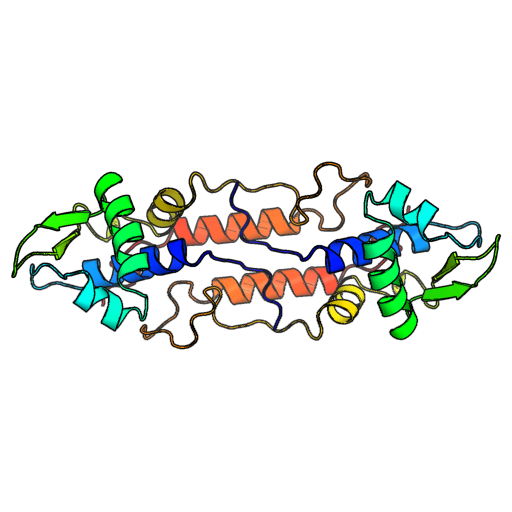75 97 PRO A N 1
ATOM 733 C CA . PRO A 1 97 ? -5.695 4.258 4.117 1 69.75 97 PRO A CA 1
ATOM 734 C C . PRO A 1 97 ? -4.848 4.352 5.387 1 69.75 97 PRO A C 1
ATOM 736 O O . PRO A 1 97 ? -3.824 3.674 5.5 1 69.75 97 PRO A O 1
ATOM 739 N N . THR A 1 98 ? -5.234 5.219 6.406 1 69.12 98 THR A N 1
ATOM 740 C CA . THR A 1 98 ? -4.422 5.43 7.602 1 69.12 98 THR A CA 1
ATOM 741 C C . THR A 1 98 ? -4.957 4.605 8.773 1 69.12 98 THR A C 1
ATOM 743 O O . THR A 1 98 ? -4.395 4.637 9.867 1 69.12 98 THR A O 1
ATOM 746 N N . ASN A 1 99 ? -5.734 3.566 8.523 1 60.53 99 ASN A N 1
ATOM 747 C CA . ASN A 1 99 ? -6.305 2.697 9.547 1 60.53 99 ASN A CA 1
ATOM 748 C C . ASN A 1 99 ? -6.863 3.5 10.719 1 60.53 99 ASN A C 1
ATOM 750 O O . ASN A 1 99 ? -6.824 3.047 11.867 1 60.53 99 ASN A O 1
ATOM 754 N N . CYS A 1 100 ? -7.137 4.715 10.469 1 59.34 100 CYS A N 1
ATOM 755 C CA . CYS A 1 100 ? -7.75 5.465 11.562 1 59.34 100 CYS A CA 1
ATOM 756 C C . CYS A 1 100 ? -9.188 5.016 11.789 1 59.34 100 CYS A C 1
ATOM 758 O O . CYS A 1 100 ? -9.938 4.797 10.836 1 59.34 100 CYS A O 1
ATOM 760 N N . LYS A 1 101 ? -9.469 4.477 12.867 1 56.81 101 LYS A N 1
ATOM 761 C CA . LYS A 1 101 ? -10.797 4.012 13.234 1 56.81 101 LYS A CA 1
ATOM 762 C C . LYS A 1 101 ? -11.805 5.16 13.211 1 56.81 101 LYS A C 1
ATOM 764 O O . LYS A 1 101 ? -12.969 4.965 12.852 1 56.81 101 LYS A O 1
ATOM 769 N N . ILE A 1 102 ? -11.453 6.328 13.586 1 58.12 102 ILE A N 1
ATOM 770 C CA . ILE A 1 102 ? -12.305 7.512 13.625 1 58.12 102 ILE A CA 1
ATOM 771 C C . ILE A 1 102 ? -11.57 8.703 13.008 1 58.12 102 ILE A C 1
ATOM 773 O O . ILE A 1 102 ? -10.445 9.023 13.414 1 58.12 102 ILE A O 1
ATOM 777 N N . CYS A 1 103 ? -12.125 9.125 11.844 1 66.69 103 CYS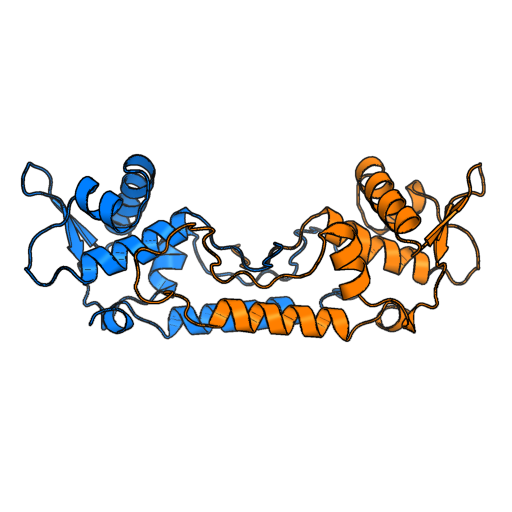 A N 1
ATOM 778 C CA . CYS A 1 103 ? -11.531 10.305 11.234 1 66.69 103 CYS A CA 1
ATOM 779 C C . CYS A 1 103 ? -12.086 11.578 11.867 1 66.69 103 CYS A C 1
ATOM 781 O O . CYS A 1 103 ? -13.305 11.766 11.938 1 66.69 103 CYS A O 1
ATOM 783 N N . SER A 1 104 ? -11.227 12.266 12.516 1 67.56 104 SER A N 1
ATOM 784 C CA . SER A 1 104 ? -11.625 13.492 13.188 1 67.56 104 SER A CA 1
ATOM 785 C C . SER A 1 104 ? -12.008 14.578 12.188 1 67.56 104 SER A C 1
ATOM 787 O O . SER A 1 104 ? -12.469 15.656 12.57 1 67.56 104 SER A O 1
ATOM 789 N N . PHE A 1 105 ? -11.867 14.211 10.938 1 75.19 105 PHE A N 1
ATOM 790 C CA . PHE A 1 105 ? -12.125 15.203 9.898 1 75.19 105 PHE A CA 1
ATOM 791 C C . PHE A 1 105 ? -13.453 14.922 9.203 1 75.19 105 PHE A C 1
ATOM 793 O O . PHE A 1 105 ? -13.898 13.773 9.141 1 75.19 105 PHE A O 1
ATOM 800 N N . LYS A 1 106 ? -14.07 16 8.812 1 72.56 106 LYS A N 1
ATOM 801 C CA . LYS A 1 106 ? -15.352 15.883 8.125 1 72.56 106 LYS A CA 1
ATOM 802 C C . LYS A 1 106 ? -15.211 15.047 6.852 1 72.56 106 LYS A C 1
ATOM 804 O O . LYS A 1 106 ? -16.094 14.25 6.527 1 72.56 106 LYS A O 1
ATOM 809 N N . SER A 1 107 ? -14.031 15.312 6.141 1 77 107 SER A N 1
ATOM 810 C CA . SER A 1 107 ? -13.773 14.562 4.914 1 77 107 SER A CA 1
ATOM 811 C C . SER A 1 107 ? -12.352 14 4.898 1 77 107 SER A C 1
ATOM 813 O O . SER A 1 107 ? -11.445 14.57 5.512 1 77 107 SER A O 1
ATOM 815 N N . CYS A 1 108 ? -12.266 12.961 4.234 1 81.81 108 CYS A N 1
ATOM 816 C CA . CYS A 1 108 ? -10.953 12.32 4.129 1 81.81 108 CYS A CA 1
ATOM 817 C C . CYS A 1 108 ? -9.961 13.219 3.402 1 81.81 108 CYS A C 1
ATOM 819 O O . CYS A 1 108 ? -10.281 13.766 2.344 1 81.81 108 CYS A O 1
ATOM 821 N N . ILE A 1 109 ? -8.828 13.344 3.961 1 86.88 109 ILE A N 1
ATOM 822 C CA . ILE A 1 109 ? -7.82 14.242 3.404 1 86.88 109 ILE A CA 1
ATOM 823 C C . ILE A 1 109 ? -7.312 13.68 2.078 1 86.88 109 ILE A C 1
ATOM 825 O O . ILE A 1 109 ? -6.727 14.406 1.273 1 86.88 109 ILE A O 1
ATOM 829 N N . PHE A 1 110 ? -7.578 12.391 1.876 1 88.06 110 PHE A N 1
ATOM 830 C CA . PHE A 1 110 ? -7.121 11.805 0.622 1 88.06 110 PHE A CA 1
ATOM 831 C C . PHE A 1 110 ? -8.242 11.789 -0.41 1 88.06 110 PHE A C 1
ATOM 833 O O . PHE A 1 110 ? -8.047 11.328 -1.538 1 88.06 110 PHE A O 1
ATOM 840 N N . GLY A 1 111 ? -9.273 12.234 0.165 1 84.31 111 GLY A N 1
ATOM 841 C CA . GLY A 1 111 ? -10.398 12.266 -0.759 1 84.31 111 GLY A CA 1
ATOM 842 C C . GLY A 1 111 ? -10.758 10.898 -1.313 1 84.31 111 GLY A C 1
ATOM 843 O O . GLY A 1 111 ? -10.719 9.898 -0.59 1 84.31 111 GLY A O 1
ATOM 844 N N . GLY A 1 112 ? -11.117 10.703 -2.424 1 85.25 112 GLY A N 1
ATOM 845 C CA . GLY A 1 112 ? -11.539 9.469 -3.072 1 85.25 112 GLY A CA 1
ATOM 846 C C . GLY A 1 112 ? -10.422 8.781 -3.824 1 85.25 112 GLY A C 1
ATOM 847 O O . GLY A 1 112 ? -10.648 7.758 -4.48 1 85.25 112 GLY A O 1
ATOM 848 N N . ILE A 1 113 ? -9.211 9.203 -3.602 1 88.81 113 ILE A N 1
ATOM 849 C CA . ILE A 1 113 ? -8.125 8.703 -4.434 1 88.81 113 ILE A CA 1
ATOM 850 C C . ILE A 1 113 ? -7.77 7.277 -4.016 1 88.81 113 ILE A C 1
ATOM 852 O O . ILE A 1 113 ? -7.609 6.395 -4.863 1 88.81 113 ILE A O 1
ATOM 856 N N . PRO A 1 114 ? -7.684 6.977 -2.654 1 87.88 114 PRO A N 1
ATOM 857 C CA . PRO A 1 114 ? -7.371 5.59 -2.295 1 87.88 114 PRO A CA 1
ATOM 858 C C . PRO A 1 114 ? -8.383 4.594 -2.857 1 87.88 114 PRO A C 1
ATOM 860 O O . PRO A 1 114 ? -8 3.527 -3.34 1 87.88 114 PRO A O 1
ATOM 863 N N . GLN A 1 115 ? -9.594 4.988 -2.846 1 87.88 115 GLN A N 1
ATOM 864 C CA . GLN A 1 115 ? -10.625 4.117 -3.391 1 87.88 115 GLN A CA 1
ATOM 865 C C . GLN A 1 115 ? -10.445 3.918 -4.895 1 87.88 115 GLN A C 1
ATOM 867 O O . GLN A 1 115 ? -10.555 2.797 -5.395 1 87.88 115 GLN A O 1
ATOM 872 N N . LYS A 1 116 ? -10.234 4.977 -5.527 1 91.56 116 LYS A N 1
ATOM 873 C CA . LYS A 1 116 ? -10.016 4.918 -6.969 1 91.56 116 LYS A CA 1
ATOM 874 C C . LYS A 1 116 ? -8.836 4.016 -7.312 1 91.56 116 LYS A C 1
ATOM 876 O O . LYS A 1 116 ? -8.93 3.164 -8.195 1 91.56 116 LYS A O 1
ATOM 881 N N . LEU A 1 117 ? -7.766 4.16 -6.621 1 92.25 117 LEU A N 1
ATOM 882 C CA . LEU A 1 117 ? -6.562 3.379 -6.879 1 92.25 117 LEU A CA 1
ATOM 883 C C . LEU A 1 117 ? -6.797 1.904 -6.57 1 92.25 117 LEU A C 1
ATOM 885 O O . LEU A 1 117 ? -6.363 1.031 -7.324 1 92.25 117 LEU A O 1
ATOM 889 N N . ASN A 1 118 ? -7.508 1.643 -5.48 1 92.25 118 ASN A N 1
ATOM 890 C CA . ASN A 1 118 ? -7.848 0.265 -5.137 1 92.25 118 ASN A CA 1
ATOM 891 C C . ASN A 1 118 ? -8.703 -0.389 -6.219 1 92.25 118 ASN A C 1
ATOM 893 O O . ASN A 1 118 ? -8.469 -1.541 -6.59 1 92.25 118 ASN A O 1
ATOM 897 N N . GLU A 1 119 ? -9.633 0.354 -6.668 1 92.88 119 GLU A N 1
ATOM 898 C CA . GLU A 1 119 ? -10.516 -0.172 -7.707 1 92.88 119 GLU A CA 1
ATOM 899 C C . GLU A 1 119 ? -9.742 -0.469 -8.984 1 92.88 119 GLU A C 1
ATOM 901 O O . GLU A 1 119 ? -9.992 -1.479 -9.648 1 92.88 119 GLU A O 1
ATOM 906 N N . GLU A 1 120 ? -8.859 0.371 -9.305 1 93.56 120 GLU A N 1
ATOM 907 C CA . GLU A 1 120 ? -8.039 0.153 -10.492 1 93.56 120 GLU A CA 1
ATOM 908 C C . GLU A 1 120 ? -7.16 -1.087 -10.336 1 93.56 120 GLU A C 1
ATOM 910 O O . GLU A 1 120 ? -7.012 -1.872 -11.273 1 93.56 120 GLU A O 1
ATOM 915 N N . PHE A 1 121 ? -6.633 -1.292 -9.234 1 93 121 PHE A N 1
ATOM 916 C CA . PHE A 1 121 ? -5.793 -2.455 -8.969 1 93 121 PHE A CA 1
ATOM 917 C C . PHE A 1 121 ? -6.617 -3.736 -9 1 93 121 PHE A C 1
ATOM 919 O O . PHE A 1 121 ? -6.215 -4.727 -9.617 1 93 121 PHE A O 1
ATOM 926 N N . LYS A 1 122 ? -7.688 -3.684 -8.398 1 94.19 122 LYS A N 1
ATOM 927 C CA . LYS A 1 122 ? -8.586 -4.832 -8.406 1 94.19 122 LYS A CA 1
ATOM 928 C C . LYS A 1 122 ? -8.992 -5.207 -9.828 1 94.19 122 LYS A C 1
ATOM 930 O O . LYS A 1 122 ? -9 -6.387 -10.188 1 94.19 122 LYS A O 1
ATOM 935 N N . SER A 1 123 ? -9.367 -4.188 -10.539 1 96.06 123 SER A N 1
ATOM 936 C CA . SER A 1 123 ? -9.758 -4.406 -11.922 1 96.06 123 SER A CA 1
ATOM 937 C C . SER A 1 123 ? -8.641 -5.062 -12.727 1 96.06 123 SER A C 1
ATOM 939 O O . SER A 1 123 ? -8.883 -5.965 -13.523 1 96.06 123 SER A O 1
ATOM 941 N N . TYR A 1 124 ? -7.438 -4.617 -12.531 1 95.62 124 TYR A N 1
ATOM 942 C CA . TYR A 1 124 ? -6.289 -5.219 -13.203 1 95.62 124 TYR A CA 1
ATOM 943 C C . TYR A 1 124 ? -6.16 -6.695 -12.844 1 95.62 124 TYR A C 1
ATOM 945 O O . TYR A 1 124 ? -6.004 -7.539 -13.727 1 95.62 124 TYR A O 1
ATOM 953 N N . LEU A 1 125 ? -6.227 -7.004 -11.57 1 95.94 125 LEU A N 1
ATOM 954 C CA . LEU A 1 125 ? -6.098 -8.383 -11.109 1 95.94 125 LEU A CA 1
ATOM 955 C C . LEU A 1 125 ? -7.199 -9.258 -11.695 1 95.94 125 LEU A C 1
ATOM 957 O O . LEU A 1 125 ? -6.961 -10.422 -12.031 1 95.94 125 LEU A O 1
ATOM 961 N N . ALA A 1 126 ? -8.352 -8.664 -11.836 1 97.31 126 ALA A N 1
ATOM 962 C CA . ALA A 1 126 ? -9.508 -9.406 -12.328 1 97.31 126 ALA A CA 1
ATOM 963 C C . ALA A 1 126 ? -9.406 -9.648 -13.836 1 97.31 126 ALA A C 1
ATOM 965 O O . ALA A 1 126 ? -9.93 -10.641 -14.344 1 97.31 126 ALA A O 1
ATOM 966 N N . GLN A 1 127 ? -8.719 -8.789 -14.492 1 97.44 127 GLN A N 1
ATOM 967 C CA . GLN A 1 127 ? -8.656 -8.852 -15.953 1 97.44 127 GLN A CA 1
ATOM 968 C C . GLN A 1 127 ? -7.516 -9.758 -16.406 1 97.44 127 GLN A C 1
ATOM 970 O O . GLN A 1 127 ? -7.496 -10.195 -17.562 1 97.44 127 GLN A O 1
ATOM 975 N N . LYS A 1 128 ? -6.531 -10 -15.609 1 97.19 128 LYS A N 1
ATOM 976 C CA . LYS A 1 128 ? -5.391 -10.844 -15.961 1 97.19 128 LYS A CA 1
ATOM 977 C C . LYS A 1 128 ? -5.574 -12.266 -15.438 1 97.19 128 LYS A C 1
ATOM 979 O O . LYS A 1 128 ? -5.91 -12.469 -14.273 1 97.19 128 LYS A O 1
ATOM 984 N N . SER A 1 129 ? -5.359 -13.172 -16.328 1 97.69 129 SER A N 1
ATOM 985 C CA . SER A 1 129 ? -5.352 -14.578 -15.945 1 97.69 129 SER A CA 1
ATOM 986 C C . SER A 1 129 ? -3.945 -15.164 -16.031 1 97.69 129 SER A C 1
ATOM 988 O O . SER A 1 129 ? -3.025 -14.516 -16.531 1 97.69 129 SER A O 1
ATOM 990 N N . LEU A 1 130 ? -3.77 -16.438 -15.508 1 96.69 130 LEU A N 1
ATOM 991 C CA . LEU A 1 130 ? -2.477 -17.109 -15.602 1 96.69 130 LEU A CA 1
ATOM 992 C C . LEU A 1 130 ? -2.033 -17.219 -17.047 1 96.69 130 LEU A C 1
ATOM 994 O O . LEU A 1 130 ? -0.837 -17.156 -17.344 1 96.69 130 LEU A O 1
ATOM 998 N N . ARG A 1 131 ? -2.951 -17.375 -17.969 1 95.88 131 ARG A N 1
ATOM 999 C CA . ARG A 1 131 ? -2.646 -17.547 -19.375 1 95.88 131 ARG A CA 1
ATOM 1000 C C . ARG A 1 131 ? -1.844 -16.359 -19.906 1 95.88 131 ARG A C 1
ATOM 1002 O O . ARG A 1 131 ? -0.985 -16.516 -20.781 1 95.88 131 ARG A O 1
ATOM 1009 N N . ASP A 1 132 ? -2.084 -15.203 -19.391 1 94.81 132 ASP A N 1
ATOM 1010 C CA . ASP A 1 132 ? -1.458 -13.969 -19.859 1 94.81 132 ASP A CA 1
ATOM 1011 C C . ASP A 1 132 ? 0.041 -13.969 -19.578 1 94.81 132 ASP A C 1
ATOM 1013 O O . ASP A 1 132 ? 0.786 -13.156 -20.125 1 94.81 132 ASP A O 1
ATOM 1017 N N . PHE A 1 133 ? 0.476 -14.883 -18.766 1 93.31 133 PHE A N 1
ATOM 1018 C CA . PHE A 1 133 ? 1.874 -14.891 -18.344 1 93.31 133 PHE A CA 1
ATOM 1019 C C . PHE A 1 133 ? 2.588 -16.125 -18.875 1 93.31 133 PHE A C 1
ATOM 1021 O O . PHE A 1 133 ? 3.748 -16.375 -18.547 1 93.31 133 PHE A O 1
ATOM 1028 N N . LEU A 1 134 ? 1.75 -16.812 -19.562 1 89 134 LEU A N 1
ATOM 1029 C CA . LEU A 1 134 ? 2.303 -18.047 -20.109 1 89 134 LEU A CA 1
ATOM 1030 C C . LEU A 1 134 ? 2.775 -17.844 -21.547 1 89 134 LEU A C 1
ATOM 1032 O O . LEU A 1 134 ? 2.219 -17.016 -22.266 1 89 134 LEU A O 1
ATOM 1036 N N . GLY A 1 135 ? 3.965 -17.891 -21.906 1 78.62 135 GLY A N 1
ATOM 1037 C CA . GLY A 1 135 ? 4.469 -17.828 -23.281 1 78.62 135 GLY A CA 1
ATOM 1038 C C . GLY A 1 135 ? 3.66 -18.672 -24.25 1 78.62 135 GLY A C 1
ATOM 1039 O O . GLY A 1 135 ? 2.951 -19.594 -23.844 1 78.62 135 GLY A O 1
ATOM 1040 N N . MET B 1 1 ? -9.508 -6.477 5.926 1 49.59 1 MET B N 1
ATOM 1041 C CA . MET B 1 1 ? -9.906 -5.855 4.664 1 49.59 1 MET B CA 1
ATOM 1042 C C . MET B 1 1 ? -8.695 -5.266 3.947 1 49.59 1 MET B C 1
ATOM 1044 O O . MET B 1 1 ? -7.84 -4.641 4.578 1 49.59 1 MET B O 1
ATOM 1048 N N . SER B 1 2 ? -8.234 -5.898 2.719 1 61.03 2 SER B N 1
ATOM 1049 C CA . SER B 1 2 ? -6.855 -5.711 2.268 1 61.03 2 SER B CA 1
ATOM 1050 C C . SER B 1 2 ? -6.734 -4.488 1.364 1 61.03 2 SER B C 1
ATOM 1052 O O . SER B 1 2 ? -7.504 -4.332 0.416 1 61.03 2 SER B O 1
ATOM 1054 N N . SER B 1 3 ? -6.426 -3.242 1.889 1 70.81 3 SER B N 1
ATOM 1055 C CA . SER B 1 3 ? -6.035 -2.121 1.04 1 70.81 3 SER B CA 1
ATOM 1056 C C . SER B 1 3 ? -4.578 -2.24 0.604 1 70.81 3 SER B C 1
ATOM 1058 O O . SER B 1 3 ? -3.74 -2.74 1.356 1 70.81 3 SER B O 1
ATOM 1060 N N . ILE B 1 4 ? -4.445 -1.973 -0.735 1 82 4 ILE B N 1
ATOM 1061 C CA . ILE B 1 4 ? -3.074 -2.076 -1.224 1 82 4 ILE B CA 1
ATOM 1062 C C . ILE B 1 4 ? -2.326 -0.776 -0.94 1 82 4 ILE B C 1
ATOM 1064 O O . ILE B 1 4 ? -1.108 -0.701 -1.12 1 82 4 ILE B O 1
ATOM 1068 N N . ILE B 1 5 ? -3.135 0.192 -0.49 1 83.5 5 ILE B N 1
ATOM 1069 C CA . ILE B 1 5 ? -2.504 1.48 -0.23 1 83.5 5 ILE B CA 1
ATOM 1070 C C . ILE B 1 5 ? -2.074 1.561 1.233 1 83.5 5 ILE B C 1
ATOM 1072 O O . ILE B 1 5 ? -2.891 1.36 2.137 1 83.5 5 ILE B O 1
ATOM 1076 N N . HIS B 1 6 ? -0.831 1.853 1.401 1 81.56 6 HIS B N 1
ATOM 1077 C CA . HIS B 1 6 ? -0.279 1.985 2.744 1 81.56 6 HIS B CA 1
ATOM 1078 C C . HIS B 1 6 ? 0.3 3.379 2.967 1 81.56 6 HIS B C 1
ATOM 1080 O O . HIS B 1 6 ? 1.157 3.828 2.203 1 81.56 6 HIS B O 1
ATOM 1086 N N . ILE B 1 7 ? -0.224 3.996 3.979 1 87.56 7 ILE B N 1
ATOM 1087 C CA . ILE B 1 7 ? 0.337 5.25 4.465 1 87.56 7 ILE B CA 1
ATOM 1088 C C . ILE B 1 7 ? 0.82 5.078 5.902 1 87.56 7 ILE B C 1
ATOM 1090 O O . ILE B 1 7 ? 0.07 4.609 6.766 1 87.56 7 ILE B O 1
ATOM 1094 N N . SER B 1 8 ? 2.047 5.398 6.141 1 88.56 8 SER B N 1
ATOM 1095 C CA . SER B 1 8 ? 2.605 5.203 7.473 1 88.56 8 SER B CA 1
ATOM 1096 C C . SER B 1 8 ? 1.885 6.059 8.508 1 88.56 8 SER B C 1
ATOM 1098 O O . SER B 1 8 ? 1.31 7.094 8.172 1 88.56 8 SER B O 1
ATOM 1100 N N . GLU B 1 9 ? 1.961 5.684 9.68 1 89.81 9 GLU B N 1
ATOM 1101 C CA . GLU B 1 9 ? 1.382 6.441 10.789 1 89.81 9 GLU B CA 1
ATOM 1102 C C . GLU B 1 9 ? 2.014 7.824 10.906 1 89.81 9 GLU B C 1
ATOM 1104 O O . GLU B 1 9 ? 1.32 8.812 11.156 1 89.81 9 GLU B O 1
ATOM 1109 N N . MET B 1 10 ? 3.27 7.879 10.711 1 93.56 10 MET B N 1
ATOM 1110 C CA . MET B 1 10 ? 3.979 9.148 10.828 1 93.56 10 MET B CA 1
ATOM 1111 C C . MET B 1 10 ? 3.486 10.148 9.781 1 93.56 10 MET B C 1
ATOM 1113 O O . MET B 1 10 ? 3.27 11.32 10.086 1 93.56 10 MET B O 1
ATOM 1117 N N . VAL B 1 11 ? 3.264 9.625 8.609 1 93.69 11 VAL B N 1
ATOM 1118 C CA . VAL B 1 11 ? 2.754 10.484 7.551 1 93.69 11 VAL B CA 1
ATOM 1119 C C . VAL B 1 11 ? 1.331 10.93 7.883 1 93.69 11 VAL B C 1
ATOM 1121 O O . VAL B 1 11 ? 0.979 12.094 7.707 1 93.69 11 VAL B O 1
ATOM 1124 N N . SER B 1 12 ? 0.551 10.023 8.367 1 92.19 12 SER B N 1
ATOM 1125 C CA . SER B 1 12 ? -0.813 10.352 8.766 1 92.19 12 SER B CA 1
ATOM 1126 C C . SER B 1 12 ? -0.83 11.453 9.82 1 92.19 12 SER B C 1
ATOM 1128 O O . SER B 1 12 ? -1.563 12.43 9.695 1 92.19 12 SER B O 1
ATOM 1130 N N . ILE B 1 13 ? -0.037 11.297 10.773 1 94 13 ILE B N 1
ATOM 1131 C CA . ILE B 1 13 ? 0.054 12.266 11.852 1 94 13 ILE B CA 1
ATOM 1132 C C . ILE B 1 13 ? 0.501 13.617 11.297 1 94 13 ILE B C 1
ATOM 1134 O O . ILE B 1 13 ? -0.054 14.656 11.664 1 94 13 ILE B O 1
ATOM 1138 N N . ALA B 1 14 ? 1.445 13.594 10.461 1 96.62 14 ALA B N 1
ATOM 1139 C CA . ALA B 1 14 ? 1.986 14.82 9.891 1 96.62 14 ALA B CA 1
ATOM 1140 C C . ALA B 1 14 ? 0.919 15.578 9.094 1 96.62 14 ALA B C 1
ATOM 1142 O O . ALA B 1 14 ? 0.73 16.781 9.289 1 96.62 14 ALA B O 1
ATOM 1143 N N . LEU B 1 15 ? 0.257 14.82 8.266 1 95.44 15 LEU B N 1
ATOM 1144 C CA . LEU B 1 15 ? -0.748 15.445 7.406 1 95.44 15 LEU B CA 1
ATOM 1145 C C . LEU B 1 15 ? -1.891 16.016 8.242 1 95.44 15 LEU B C 1
ATOM 1147 O O . LEU B 1 15 ? -2.248 17.188 8.086 1 95.44 15 LEU B O 1
ATOM 1151 N N . HIS B 1 16 ? -2.41 15.305 9.086 1 93.81 16 HIS B N 1
ATOM 1152 C CA . HIS B 1 16 ? -3.523 15.742 9.922 1 93.81 16 HIS B CA 1
ATOM 1153 C C . HIS B 1 16 ? -3.092 16.844 10.875 1 93.81 16 HIS B C 1
ATOM 1155 O O . HIS B 1 16 ? -3.811 17.828 11.055 1 93.81 16 HIS B O 1
ATOM 1161 N N . GLY B 1 17 ? -1.944 16.625 11.492 1 95.12 17 GLY B N 1
ATOM 1162 C CA . GLY B 1 17 ? -1.416 17.641 12.375 1 95.12 17 GLY B CA 1
ATOM 1163 C C . GLY B 1 17 ? -1.238 18.984 11.703 1 95.12 17 GLY B C 1
ATOM 1164 O O . GLY B 1 17 ? -1.605 20.016 12.266 1 95.12 17 GLY B O 1
ATOM 1165 N N . MET B 1 18 ? -0.726 18.984 10.547 1 96.5 18 MET B N 1
ATOM 1166 C CA . MET B 1 18 ? -0.486 20.219 9.805 1 96.5 18 MET B CA 1
ATOM 1167 C C . MET B 1 18 ? -1.801 20.906 9.453 1 96.5 18 MET B C 1
ATOM 1169 O O . MET B 1 18 ? -1.889 22.141 9.477 1 96.5 18 MET B O 1
ATOM 1173 N N . ILE B 1 19 ? -2.768 20.125 9.117 1 95 19 ILE B N 1
ATOM 1174 C CA . ILE B 1 19 ? -4.07 20.688 8.781 1 95 19 ILE B CA 1
ATOM 1175 C C . ILE B 1 19 ? -4.684 21.328 10.023 1 95 19 ILE B C 1
ATOM 1177 O O . ILE B 1 19 ? -5.266 22.422 9.945 1 95 19 ILE B O 1
ATOM 1181 N N . VAL B 1 20 ? -4.527 20.688 11.148 1 93.88 20 VAL B N 1
ATOM 1182 C CA . VAL B 1 20 ? -5.031 21.234 12.406 1 93.88 20 VAL B CA 1
ATOM 1183 C C . VAL B 1 20 ? -4.324 22.547 12.727 1 93.88 20 VAL B C 1
ATOM 1185 O O . VAL B 1 20 ? -4.969 23.547 13.047 1 93.88 20 VAL B O 1
ATOM 1188 N N . VAL B 1 21 ? -3.059 22.578 12.578 1 95.31 21 VAL B N 1
ATOM 1189 C CA . VAL B 1 21 ? -2.283 23.781 12.852 1 95.31 21 VAL B CA 1
ATOM 1190 C C . VAL B 1 21 ? -2.699 24.891 11.898 1 95.31 21 VAL B C 1
ATOM 1192 O O . VAL B 1 21 ? -2.896 26.031 12.312 1 95.31 21 VAL B O 1
ATOM 1195 N N . ALA B 1 22 ? -2.867 24.516 10.664 1 93.88 22 ALA B N 1
ATOM 1196 C CA . ALA B 1 22 ? -3.215 25.484 9.633 1 93.88 22 ALA B CA 1
ATOM 1197 C C . ALA B 1 22 ? -4.621 26.031 9.852 1 93.88 22 ALA B C 1
ATOM 1199 O O . ALA B 1 22 ? -4.922 27.156 9.453 1 93.88 22 ALA B O 1
ATOM 1200 N N . SER B 1 23 ? -5.473 25.281 10.391 1 91 23 SER B N 1
ATOM 1201 C CA . SER B 1 23 ? -6.871 25.656 10.57 1 91 23 SER B CA 1
ATOM 1202 C C . SER B 1 23 ? -7.039 26.625 11.734 1 91 23 SER B C 1
ATOM 1204 O O . SER B 1 23 ? -8.094 27.25 11.875 1 91 23 SER B O 1
ATOM 1206 N N . ASN B 1 24 ? -6.027 26.672 12.539 1 85.69 24 ASN B N 1
ATOM 1207 C CA . ASN B 1 24 ? -6.086 27.547 13.703 1 85.69 24 ASN B CA 1
ATOM 1208 C C . ASN B 1 24 ? -5.93 29.016 13.305 1 85.69 24 ASN B C 1
ATOM 1210 O O . ASN B 1 24 ? -4.809 29.5 13.148 1 85.69 24 ASN B O 1
ATOM 1214 N N . LYS B 1 25 ? -7.012 29.766 12.961 1 72.12 25 LYS B N 1
ATOM 1215 C CA . LYS B 1 25 ? -7.066 31.141 12.477 1 72.12 25 LYS B CA 1
ATOM 1216 C C . LYS B 1 25 ? -6.652 32.125 13.562 1 72.12 25 LYS B C 1
ATOM 1218 O O . LYS B 1 25 ? -6.227 33.25 13.266 1 72.12 25 LYS B O 1
ATOM 1223 N N . ASN B 1 26 ? -6.926 31.766 14.773 1 64.25 26 ASN B N 1
ATOM 1224 C CA . ASN B 1 26 ? -6.855 32.719 15.859 1 64.25 26 ASN B CA 1
ATOM 1225 C C . ASN B 1 26 ? -5.41 33.062 16.234 1 64.25 26 ASN B C 1
ATOM 1227 O O . ASN B 1 26 ? -5.16 33.75 17.219 1 64.25 26 ASN B O 1
ATOM 1231 N N . LYS B 1 27 ? -4.574 32.844 15.312 1 64.38 27 LYS B N 1
ATOM 1232 C CA . LYS B 1 27 ? -3.18 33.219 15.508 1 64.38 27 LYS B CA 1
ATOM 1233 C C . LYS B 1 27 ? -2.633 32.656 16.812 1 64.38 27 LYS B C 1
ATOM 1235 O O . LYS B 1 27 ? -1.637 33.156 17.344 1 64.38 27 LYS B O 1
ATOM 1240 N N . THR B 1 28 ? -3.461 31.781 17.562 1 77.94 28 THR B N 1
ATOM 1241 C CA . THR B 1 28 ? -2.879 31.156 18.734 1 77.94 28 THR B CA 1
ATOM 1242 C C . THR B 1 28 ? -2.111 29.891 18.344 1 77.94 28 THR B C 1
ATOM 1244 O O . THR B 1 28 ? -2.268 29.375 17.234 1 77.94 28 THR B O 1
ATOM 1247 N N . LEU B 1 29 ? -1.059 29.609 19.188 1 91.12 29 LEU B N 1
ATOM 1248 C CA . LEU B 1 29 ? -0.291 28.375 19.016 1 91.12 29 LEU B CA 1
ATOM 1249 C C . LEU B 1 29 ? -1.061 27.172 19.562 1 91.12 29 LEU B C 1
ATOM 1251 O O . LEU B 1 29 ? -1.784 27.297 20.562 1 91.12 29 LEU B O 1
ATOM 1255 N N . LEU B 1 30 ? -1.051 26.125 18.875 1 93.94 30 LEU B N 1
ATOM 1256 C CA . LEU B 1 30 ? -1.614 24.875 19.375 1 93.94 30 LEU B CA 1
ATOM 1257 C C . LEU B 1 30 ? -0.52 23.969 19.922 1 93.94 30 LEU B C 1
ATOM 1259 O O . LEU B 1 30 ? 0.491 23.734 19.25 1 93.94 30 LEU B O 1
ATOM 1263 N N . ASN B 1 31 ? -0.718 23.5 21.125 1 94.56 31 ASN B N 1
ATOM 1264 C CA . ASN B 1 31 ? 0.312 22.641 21.703 1 94.56 31 ASN B CA 1
ATOM 1265 C C . ASN B 1 31 ? 0.07 21.172 21.359 1 94.56 31 ASN B C 1
ATOM 1267 O O . ASN B 1 31 ? -0.946 20.844 20.734 1 94.56 31 ASN B O 1
ATOM 1271 N N . VAL B 1 32 ? 1.029 20.344 21.734 1 95.88 32 VAL B N 1
ATOM 1272 C CA . VAL B 1 32 ? 1.035 18.922 21.391 1 95.88 32 VAL B CA 1
ATOM 1273 C C . VAL B 1 32 ? -0.23 18.266 21.922 1 95.88 32 VAL B C 1
ATOM 1275 O O . VAL B 1 32 ? -0.865 17.469 21.219 1 95.88 32 VAL B O 1
ATOM 1278 N N . LYS B 1 33 ? -0.619 18.609 23.109 1 95.25 33 LYS B N 1
ATOM 1279 C CA . LYS B 1 33 ? -1.79 18.016 23.734 1 95.25 33 LYS B CA 1
ATOM 1280 C C . LYS B 1 33 ? -3.061 18.328 22.953 1 95.25 33 LYS B C 1
ATOM 1282 O O . LYS B 1 33 ? -3.887 17.453 22.719 1 95.25 33 LYS B O 1
ATOM 1287 N N . GLU B 1 34 ? -3.209 19.547 22.578 1 93.69 34 GLU B N 1
ATOM 1288 C CA . GLU B 1 34 ? -4.383 19.984 21.828 1 93.69 34 GLU B CA 1
ATOM 1289 C C . GLU B 1 34 ? -4.453 19.312 20.469 1 93.69 34 GLU B C 1
ATOM 1291 O O . GLU B 1 34 ? -5.512 18.812 20.078 1 93.69 34 GLU B O 1
ATOM 1296 N N . ILE B 1 35 ? -3.373 19.266 19.781 1 94.69 35 ILE B N 1
ATOM 1297 C CA . ILE B 1 35 ? -3.334 18.672 18.453 1 94.69 35 ILE B CA 1
ATOM 1298 C C . ILE B 1 35 ? -3.586 17.172 18.547 1 94.69 35 ILE B C 1
ATOM 1300 O O . ILE B 1 35 ? -4.328 16.609 17.734 1 94.69 35 ILE B O 1
ATOM 1304 N N . ALA B 1 36 ? -2.965 16.516 19.5 1 94.81 36 ALA B N 1
ATOM 1305 C CA . ALA B 1 36 ? -3.131 15.086 19.703 1 94.81 36 ALA B CA 1
ATOM 1306 C C . ALA B 1 36 ? -4.594 14.734 19.969 1 94.81 36 ALA B C 1
ATOM 1308 O O . ALA B 1 36 ? -5.102 13.742 19.438 1 94.81 36 ALA B O 1
ATOM 1309 N N . LYS B 1 37 ? -5.25 15.555 20.719 1 92.31 37 LYS B N 1
ATOM 1310 C CA . LYS B 1 37 ? -6.66 15.344 21.031 1 92.31 37 LYS B CA 1
ATOM 1311 C C . LYS B 1 37 ? -7.516 15.422 19.766 1 92.31 37 LYS B C 1
ATOM 1313 O O . LYS B 1 37 ? -8.414 14.602 19.562 1 92.31 37 LYS B O 1
ATOM 1318 N N . ILE B 1 38 ? -7.254 16.344 18.938 1 89.25 38 ILE B N 1
ATOM 1319 C CA . ILE B 1 38 ? -8.031 16.562 17.719 1 89.25 38 ILE B CA 1
ATOM 1320 C C . ILE B 1 38 ? -7.777 15.438 16.734 1 89.25 38 ILE B C 1
ATOM 1322 O O . ILE B 1 38 ? -8.703 14.945 16.094 1 89.25 38 ILE B O 1
ATOM 1326 N N . THR B 1 39 ? -6.492 14.984 16.578 1 89.75 39 THR B N 1
ATOM 1327 C CA . THR B 1 39 ? -6.109 14.023 15.547 1 89.75 39 THR B CA 1
ATOM 1328 C C . THR B 1 39 ? -6.27 12.594 16.062 1 89.75 39 THR B C 1
ATOM 1330 O O . THR B 1 39 ? -6.254 11.641 15.281 1 89.75 39 THR B O 1
ATOM 1333 N N . GLY B 1 40 ? -6.312 12.43 17.375 1 89.5 40 GLY B N 1
ATOM 1334 C CA . GLY B 1 40 ? -6.398 11.102 17.969 1 89.5 40 GLY B CA 1
ATOM 1335 C C . GLY B 1 40 ? -5.07 10.375 17.984 1 89.5 40 GLY B C 1
ATOM 1336 O O . GLY B 1 40 ? -5.031 9.141 17.984 1 89.5 40 GLY B O 1
ATOM 1337 N N . SER B 1 41 ? -4.008 11.047 17.953 1 92 41 SER B N 1
ATOM 1338 C CA . SER B 1 41 ? -2.67 10.461 17.969 1 92 41 SER B CA 1
ATOM 1339 C C . SER B 1 41 ? -2.062 10.531 19.375 1 92 41 SER B C 1
ATOM 1341 O O . SER B 1 41 ? -2.5 11.328 20.203 1 92 41 SER B O 1
ATOM 1343 N N . SER B 1 42 ? -1.119 9.703 19.578 1 94.19 42 SER B N 1
ATOM 1344 C CA . SER B 1 42 ? -0.381 9.805 20.828 1 94.19 42 SER B CA 1
ATOM 1345 C C . SER B 1 42 ? 0.48 11.062 20.859 1 94.19 42 SER B C 1
ATOM 1347 O O . SER B 1 42 ? 1.055 11.453 19.844 1 94.19 42 SER B O 1
ATOM 1349 N N . GLU B 1 43 ? 0.562 11.609 22.078 1 96.75 43 GLU B N 1
ATOM 1350 C CA . GLU B 1 43 ? 1.373 12.82 22.219 1 96.75 43 GLU B CA 1
ATOM 1351 C C . GLU B 1 43 ? 2.83 12.555 21.859 1 96.75 43 GLU B C 1
ATOM 1353 O O . GLU B 1 43 ? 3.49 13.406 21.25 1 96.75 43 GLU B O 1
ATOM 1358 N N . SER B 1 44 ? 3.271 11.391 22.219 1 97.19 44 SER B N 1
ATOM 1359 C CA . SER B 1 44 ? 4.664 11.039 21.938 1 97.19 44 SER B CA 1
ATOM 1360 C C . SER B 1 44 ? 4.926 10.953 20.438 1 97.19 44 SER B C 1
ATOM 1362 O O . SER B 1 44 ? 5.891 11.539 19.938 1 97.19 44 SER B O 1
ATOM 1364 N N . HIS B 1 45 ? 4.059 10.273 19.719 1 96.25 45 HIS B N 1
ATOM 1365 C CA . HIS B 1 45 ? 4.223 10.156 18.266 1 96.25 45 HIS B CA 1
ATOM 1366 C C . HIS B 1 45 ? 4.066 11.508 17.578 1 96.25 45 HIS B C 1
ATOM 1368 O O . HIS B 1 45 ? 4.836 11.852 16.688 1 96.25 45 HIS B O 1
ATOM 1374 N N . LEU B 1 46 ? 3.137 12.25 18.031 1 97.38 46 LEU B N 1
ATOM 1375 C CA . LEU B 1 46 ? 2.893 13.562 17.453 1 97.38 46 LEU B CA 1
ATOM 1376 C C . LEU B 1 46 ? 4.09 14.484 17.656 1 97.38 46 LEU B C 1
ATOM 1378 O O . LEU B 1 46 ? 4.527 15.164 16.734 1 97.38 46 LEU B O 1
ATOM 1382 N N . SER B 1 47 ? 4.562 14.461 18.875 1 97.56 47 SER B N 1
ATOM 1383 C CA . SER B 1 47 ? 5.691 15.328 19.188 1 97.56 47 SER B CA 1
ATOM 1384 C C . SER B 1 47 ? 6.879 15.047 18.281 1 97.56 47 SER B C 1
ATOM 1386 O O . SER B 1 47 ? 7.504 15.977 17.75 1 97.56 47 SER B O 1
ATOM 1388 N N . LYS B 1 48 ? 7.125 13.82 18.031 1 97.88 48 LYS B N 1
ATOM 1389 C CA . LYS B 1 48 ? 8.227 13.43 17.156 1 97.88 48 LYS B CA 1
ATOM 1390 C C . LYS B 1 48 ? 8.016 13.938 15.742 1 97.88 48 LYS B C 1
ATOM 1392 O O . LYS B 1 48 ? 8.93 14.484 15.125 1 97.88 48 LYS B O 1
ATOM 1397 N N . VAL B 1 49 ? 6.898 13.766 15.297 1 98 49 VAL B N 1
ATOM 1398 C CA . VAL B 1 49 ? 6.555 14.164 13.938 1 98 49 VAL B CA 1
ATOM 1399 C C . VAL B 1 49 ? 6.605 15.688 13.812 1 98 49 VAL B C 1
ATOM 1401 O O . VAL B 1 49 ? 7.152 16.219 12.844 1 98 49 VAL B O 1
ATOM 1404 N N . MET B 1 50 ? 6.055 16.391 14.836 1 97.94 50 MET B N 1
ATOM 1405 C CA . MET B 1 50 ? 6.035 17.844 14.805 1 97.94 50 MET B CA 1
ATOM 1406 C C . MET B 1 50 ? 7.453 18.406 14.828 1 97.94 50 MET B C 1
ATOM 1408 O O . MET B 1 50 ? 7.746 19.391 14.141 1 97.94 50 MET B O 1
ATOM 1412 N N . GLN B 1 51 ? 8.219 17.781 15.562 1 97.88 51 GLN B N 1
ATOM 1413 C CA . GLN B 1 51 ? 9.602 18.234 15.633 1 97.88 51 GLN B CA 1
ATOM 1414 C C . GLN B 1 51 ? 10.297 18.094 14.281 1 97.88 51 GLN B C 1
ATOM 1416 O O . GLN B 1 51 ? 11.109 18.938 13.906 1 97.88 51 GLN B O 1
ATOM 1421 N N . ARG B 1 52 ? 9.992 17.031 13.617 1 97.88 52 ARG B N 1
ATOM 1422 C CA . ARG B 1 52 ? 10.539 16.844 12.273 1 97.88 52 ARG B CA 1
ATOM 1423 C C . ARG B 1 52 ? 10.055 17.953 11.336 1 97.88 52 ARG B C 1
ATOM 1425 O O . ARG B 1 52 ? 10.812 18.438 10.5 1 97.88 52 ARG B O 1
ATOM 1432 N N . LEU B 1 53 ? 8.883 18.328 11.484 1 98.25 53 LEU B N 1
ATOM 1433 C CA . LEU B 1 53 ? 8.289 19.359 10.633 1 98.25 53 LEU B CA 1
ATOM 1434 C C . LEU B 1 53 ? 8.859 20.734 10.977 1 98.25 53 LEU B C 1
ATOM 1436 O O . LEU B 1 53 ? 8.984 21.594 10.094 1 98.25 53 LEU B O 1
ATOM 1440 N N . VAL B 1 54 ? 9.156 20.969 12.266 1 97.81 54 VAL B N 1
ATOM 1441 C CA . VAL B 1 54 ? 9.852 22.188 12.672 1 97.81 54 VAL B CA 1
ATOM 1442 C C . VAL B 1 54 ? 11.219 22.25 12 1 97.81 54 VAL B C 1
ATOM 1444 O O . VAL B 1 54 ? 11.586 23.266 11.414 1 97.81 54 VAL B O 1
ATOM 1447 N N . LYS B 1 55 ? 11.883 21.141 12.055 1 97.44 55 LYS B N 1
ATOM 1448 C CA . LYS B 1 55 ? 13.211 21.078 11.453 1 97.44 55 LYS B CA 1
ATOM 1449 C C . LYS B 1 55 ? 13.148 21.312 9.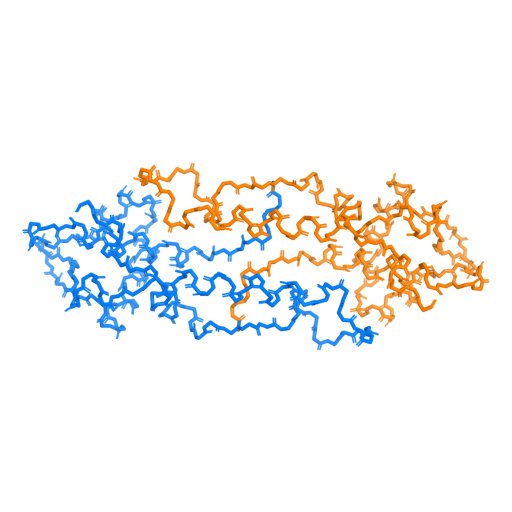945 1 97.44 55 LYS B C 1
ATOM 1451 O O . LYS B 1 55 ? 14.055 21.906 9.367 1 97.44 55 LYS B O 1
ATOM 1456 N N . ALA B 1 56 ? 12.07 20.891 9.359 1 97 56 ALA B N 1
ATOM 1457 C CA . ALA B 1 56 ? 11.875 21.047 7.922 1 97 56 ALA B CA 1
ATOM 1458 C C . ALA B 1 56 ? 11.336 22.438 7.586 1 97 56 ALA B C 1
ATOM 1460 O O . ALA B 1 56 ? 11.062 22.734 6.422 1 97 56 ALA B O 1
ATOM 1461 N N . ASN B 1 57 ? 11.031 23.281 8.578 1 97.12 57 ASN B N 1
ATOM 1462 C CA . ASN B 1 57 ? 10.648 24.688 8.453 1 97.12 57 ASN B CA 1
ATOM 1463 C C . ASN B 1 57 ? 9.219 24.844 7.938 1 97.12 57 ASN B C 1
ATOM 1465 O O . ASN B 1 57 ? 8.93 25.781 7.188 1 97.12 57 ASN B O 1
ATOM 1469 N N . PHE B 1 58 ? 8.43 23.891 8.258 1 97.25 58 PHE B N 1
ATOM 1470 C CA . PHE B 1 58 ? 7.02 24.016 7.922 1 97.25 58 PHE B CA 1
ATOM 1471 C C . PHE B 1 58 ? 6.266 24.734 9.031 1 97.25 58 PHE B C 1
ATOM 1473 O O . PHE B 1 58 ? 5.332 25.5 8.758 1 97.25 58 PHE B O 1
ATOM 1480 N N . ILE B 1 59 ? 6.688 24.516 10.258 1 97.06 59 ILE B N 1
ATOM 1481 C CA . ILE B 1 59 ? 6.082 25.141 11.43 1 97.06 59 ILE B CA 1
ATOM 1482 C C . ILE B 1 59 ? 7.172 25.641 12.375 1 97.06 59 ILE B C 1
ATOM 1484 O O . ILE B 1 59 ? 8.328 25.203 12.281 1 97.06 59 ILE B O 1
ATOM 1488 N N . ARG B 1 60 ? 6.812 26.562 13.195 1 95.94 60 ARG B N 1
ATOM 1489 C CA . ARG B 1 60 ? 7.656 26.984 14.305 1 95.94 60 ARG B CA 1
ATOM 1490 C C . ARG B 1 60 ? 7.102 26.5 15.641 1 95.94 60 ARG B C 1
ATOM 1492 O O . ARG B 1 60 ? 5.906 26.234 15.758 1 95.94 60 ARG B O 1
ATOM 1499 N N . SER B 1 61 ? 7.965 26.391 16.594 1 95.88 61 SER B N 1
ATOM 1500 C CA . SER B 1 61 ? 7.574 25.938 17.922 1 95.88 61 SER B CA 1
ATOM 1501 C C . SER B 1 61 ? 7.938 26.969 18.984 1 95.88 61 SER B C 1
ATOM 1503 O O . SER B 1 61 ? 8.961 27.656 18.875 1 95.88 61 SER B O 1
ATOM 1505 N N . ALA B 1 62 ? 7.082 27.172 19.906 1 93.62 62 ALA B N 1
ATOM 1506 C CA . ALA B 1 62 ? 7.328 28 21.078 1 93.62 62 ALA B CA 1
ATOM 1507 C C . ALA B 1 62 ? 7.16 27.188 22.359 1 93.62 62 ALA B C 1
ATOM 1509 O O . ALA B 1 62 ? 6.223 26.406 22.484 1 93.62 62 ALA B O 1
ATOM 1510 N N . ARG B 1 63 ? 8.062 27.391 23.281 1 89.81 63 ARG B N 1
ATOM 1511 C CA . ARG B 1 63 ? 8.031 26.672 24.547 1 89.81 63 ARG B CA 1
ATOM 1512 C C . ARG B 1 63 ? 7.219 27.453 25.594 1 89.81 63 ARG B C 1
ATOM 1514 O O . ARG B 1 63 ? 6.965 28.641 25.422 1 89.81 63 ARG B O 1
ATOM 1521 N N . GLY B 1 64 ? 6.809 26.781 26.672 1 86.25 64 GLY B N 1
ATOM 1522 C CA . GLY B 1 64 ? 6.137 27.438 27.797 1 86.25 64 GLY B CA 1
ATOM 1523 C C . GLY B 1 64 ? 4.641 27.188 27.812 1 86.25 64 GLY B C 1
ATOM 1524 O O . GLY B 1 64 ? 4.098 26.531 26.922 1 86.25 64 GLY B O 1
ATOM 1525 N N . PRO B 1 65 ? 3.957 27.703 28.781 1 84.69 65 PRO B N 1
ATOM 1526 C CA . PRO B 1 65 ? 2.529 27.453 29 1 84.69 65 PRO B CA 1
ATOM 1527 C C . PRO B 1 65 ? 1.664 27.938 27.828 1 84.69 65 PRO B C 1
ATOM 1529 O O . PRO B 1 65 ? 0.589 27.375 27.578 1 84.69 65 PRO B O 1
ATOM 1532 N N . LYS B 1 66 ? 2.078 28.969 27.078 1 87.06 66 LYS B N 1
ATOM 1533 C CA . LYS B 1 66 ? 1.33 29.469 25.922 1 87.06 66 LYS B CA 1
ATOM 1534 C C . LYS B 1 66 ? 2.002 29.078 24.609 1 87.06 66 LYS B C 1
ATOM 1536 O O . LYS B 1 66 ? 1.77 29.688 23.578 1 87.06 66 LYS B O 1
ATOM 1541 N N . GLY B 1 67 ? 2.834 28.031 24.812 1 91.88 67 GLY B N 1
ATOM 1542 C CA . GLY B 1 67 ? 3.572 27.594 23.641 1 91.88 67 GLY B CA 1
ATOM 1543 C C . GLY B 1 67 ? 2.783 26.656 22.75 1 91.88 67 GLY B C 1
ATOM 1544 O O . GLY B 1 67 ? 1.602 26.406 23 1 91.88 67 GLY B O 1
ATOM 1545 N N . GLY B 1 68 ? 3.5 26.312 21.562 1 95.38 68 GLY B N 1
ATOM 1546 C CA . GLY B 1 68 ? 2.879 25.453 20.562 1 95.38 68 GLY B CA 1
ATOM 1547 C C . GLY B 1 68 ? 3.453 25.641 19.172 1 95.38 68 GLY B C 1
ATOM 1548 O O . GLY B 1 68 ? 4.625 26 19.016 1 95.38 68 GLY B O 1
ATOM 1549 N N . PHE B 1 69 ? 2.629 25.25 18.234 1 96.5 69 PHE B N 1
ATOM 1550 C CA . PHE B 1 69 ? 3.092 25.219 16.859 1 96.5 69 PHE B CA 1
ATOM 1551 C C . PHE B 1 69 ? 2.285 26.188 16 1 96.5 69 PHE B C 1
ATOM 1553 O O . PHE B 1 69 ? 1.086 26.375 16.219 1 96.5 69 PHE B O 1
ATOM 1560 N N . ALA B 1 70 ? 2.957 26.797 15.086 1 94.62 70 ALA B N 1
ATOM 1561 C CA . ALA B 1 70 ? 2.32 27.656 14.078 1 94.62 70 ALA B CA 1
ATOM 1562 C C . ALA B 1 70 ? 2.977 27.469 12.719 1 94.62 70 ALA B C 1
ATOM 1564 O O . ALA B 1 70 ? 4.176 27.203 12.625 1 94.62 70 ALA B O 1
ATOM 1565 N N . LEU B 1 71 ? 2.191 27.703 11.648 1 94.75 71 LEU B N 1
ATOM 1566 C CA . LEU B 1 71 ? 2.725 27.609 10.297 1 94.75 71 LEU B CA 1
ATOM 1567 C C . LEU B 1 71 ? 3.768 28.688 10.047 1 94.75 71 LEU B C 1
ATOM 1569 O O . LEU B 1 71 ? 3.598 29.828 10.477 1 94.75 71 LEU B O 1
ATOM 1573 N N . VAL B 1 72 ? 4.793 28.328 9.312 1 93.75 72 VAL B N 1
ATOM 1574 C CA . VAL B 1 72 ? 5.812 29.281 8.883 1 93.75 72 VAL B CA 1
ATOM 1575 C C . VAL B 1 72 ? 5.484 29.797 7.484 1 93.75 72 VAL B C 1
ATOM 1577 O O . VAL B 1 72 ? 5.785 30.953 7.152 1 93.75 72 VAL B O 1
ATOM 1580 N N . LYS B 1 73 ? 4.832 28.953 6.684 1 92.44 73 LYS B N 1
ATOM 1581 C CA . LYS B 1 73 ? 4.469 29.281 5.309 1 92.44 73 LYS B CA 1
ATOM 1582 C C . LYS B 1 73 ? 2.959 29.422 5.16 1 92.44 73 LYS B C 1
ATOM 1584 O O . LYS B 1 73 ? 2.197 28.984 6.023 1 92.44 73 LYS B O 1
ATOM 1589 N N . LEU B 1 74 ? 2.588 30.047 4.102 1 94.5 74 LEU B N 1
ATOM 1590 C CA . LEU B 1 74 ? 1.159 30.141 3.814 1 94.5 74 LEU B CA 1
ATOM 1591 C C . LEU B 1 74 ? 0.591 28.766 3.488 1 94.5 74 LEU B C 1
ATOM 1593 O O . LEU B 1 74 ? 1.261 27.938 2.855 1 94.5 74 LEU B O 1
ATOM 1597 N N . PRO B 1 75 ? -0.665 28.516 3.879 1 96.38 75 PRO B N 1
ATOM 1598 C CA . PRO B 1 75 ? -1.281 27.219 3.643 1 96.38 75 PRO B CA 1
ATOM 1599 C C . PRO B 1 75 ? -1.266 26.812 2.17 1 96.38 75 PRO B C 1
ATOM 1601 O O . PRO B 1 75 ? -1.155 25.625 1.85 1 96.38 75 PRO B O 1
ATOM 1604 N N . GLU B 1 76 ? -1.346 27.766 1.21 1 96.94 76 GLU B N 1
ATOM 1605 C CA . GLU B 1 76 ? -1.408 27.469 -0.22 1 96.94 76 GLU B CA 1
ATOM 1606 C C . GLU B 1 76 ? -0.037 27.078 -0.764 1 96.94 76 GLU B C 1
ATOM 1608 O O . GLU B 1 76 ? 0.065 26.531 -1.86 1 96.94 76 GLU B O 1
ATOM 1613 N N . GLU B 1 77 ? 0.988 27.328 0.023 1 97.12 77 GLU B N 1
ATOM 1614 C CA . GLU B 1 77 ? 2.355 27.062 -0.417 1 97.12 77 GLU B CA 1
ATOM 1615 C C . GLU B 1 77 ? 2.838 25.703 0.064 1 97.12 77 GLU B C 1
ATOM 1617 O O . GLU B 1 77 ? 3.932 25.266 -0.298 1 97.12 77 GLU B O 1
ATOM 1622 N N . VAL B 1 78 ? 2.086 25.047 0.902 1 98 78 VAL B N 1
ATOM 1623 C CA . VAL B 1 78 ? 2.463 23.75 1.473 1 98 78 VAL B CA 1
ATOM 1624 C C . VAL B 1 78 ? 1.556 22.656 0.917 1 98 78 VAL B C 1
ATOM 1626 O O . VAL B 1 78 ? 0.381 22.578 1.282 1 98 78 VAL B O 1
ATOM 1629 N N . THR B 1 79 ? 2.145 21.781 0.109 1 98.31 79 THR B N 1
ATOM 1630 C CA . THR B 1 79 ? 1.366 20.688 -0.458 1 98.31 79 THR B CA 1
ATOM 1631 C C . THR B 1 79 ? 1.432 19.453 0.44 1 98.31 79 THR B C 1
ATOM 1633 O O . THR B 1 79 ? 2.293 19.359 1.317 1 98.31 79 THR B O 1
ATOM 1636 N N . LEU B 1 80 ? 0.537 18.547 0.18 1 97.38 80 LEU B N 1
ATOM 1637 C CA . LEU B 1 80 ? 0.585 17.281 0.899 1 97.38 80 LEU B CA 1
ATOM 1638 C C . LEU B 1 80 ? 1.86 16.516 0.564 1 97.38 80 LEU B C 1
ATOM 1640 O O . LEU B 1 80 ? 2.406 15.812 1.414 1 97.38 80 LEU B O 1
ATOM 1644 N N . LEU B 1 81 ? 2.326 16.688 -0.694 1 97.25 81 LEU B N 1
ATOM 1645 C CA . LEU B 1 81 ? 3.561 16.031 -1.105 1 97.25 81 LEU B CA 1
ATOM 1646 C C . LEU B 1 81 ? 4.75 16.562 -0.313 1 97.25 81 LEU B C 1
ATOM 1648 O O . LEU B 1 81 ? 5.617 15.789 0.102 1 97.25 81 LEU B O 1
ATOM 1652 N N . ASP B 1 82 ? 4.75 17.875 -0.058 1 97.88 82 ASP B N 1
ATOM 1653 C CA . ASP B 1 82 ? 5.809 18.469 0.754 1 97.88 82 ASP B CA 1
ATOM 1654 C C . ASP B 1 82 ? 5.879 17.797 2.131 1 97.88 82 ASP B C 1
ATOM 1656 O O . ASP B 1 82 ? 6.961 17.453 2.6 1 97.88 82 ASP B O 1
ATOM 1660 N N . ILE B 1 83 ? 4.734 17.625 2.717 1 97.81 83 ILE B N 1
ATOM 1661 C CA . ILE B 1 83 ? 4.641 17.062 4.062 1 97.81 83 ILE B CA 1
ATOM 1662 C C . ILE B 1 83 ? 5.043 15.594 4.035 1 97.81 83 ILE B C 1
ATOM 1664 O O . ILE B 1 83 ? 5.801 15.133 4.895 1 97.81 83 ILE B O 1
ATOM 1668 N N . TYR B 1 84 ? 4.562 14.906 3.057 1 96.25 84 TYR B N 1
ATOM 1669 C CA . TYR B 1 84 ? 4.926 13.5 2.9 1 96.25 84 TYR B CA 1
ATOM 1670 C C . TYR B 1 84 ? 6.438 13.336 2.828 1 96.25 84 TYR B C 1
ATOM 1672 O O . TYR B 1 84 ? 7.016 12.531 3.561 1 96.25 84 TYR B O 1
ATOM 1680 N N . GLU B 1 85 ? 7.09 14.086 1.991 1 96.44 85 GLU B N 1
ATOM 1681 C CA . GLU B 1 85 ? 8.516 13.922 1.729 1 96.44 85 GLU B CA 1
ATOM 1682 C C . GLU B 1 85 ? 9.352 14.398 2.916 1 96.44 85 GLU B C 1
ATOM 1684 O O . GLU B 1 85 ? 10.484 13.938 3.111 1 96.44 85 GLU B O 1
ATOM 1689 N N . ALA B 1 86 ? 8.781 15.281 3.686 1 96.81 86 ALA B N 1
ATOM 1690 C CA . ALA B 1 86 ? 9.461 15.695 4.906 1 96.81 86 ALA B CA 1
ATOM 1691 C C . ALA B 1 86 ? 9.555 14.547 5.902 1 96.81 86 ALA B C 1
ATOM 1693 O O . ALA B 1 86 ? 10.477 14.5 6.727 1 96.81 86 ALA B O 1
ATOM 1694 N N . ILE B 1 87 ? 8.633 13.641 5.824 1 95.88 87 ILE B N 1
ATOM 1695 C CA . ILE B 1 87 ? 8.555 12.547 6.785 1 95.88 87 ILE B CA 1
ATOM 1696 C C . ILE B 1 87 ? 9.266 11.32 6.227 1 95.88 87 ILE B C 1
ATOM 1698 O O . ILE B 1 87 ? 10.055 10.68 6.922 1 95.88 87 ILE B O 1
ATOM 1702 N N . GLU B 1 88 ? 9.023 11 4.918 1 93.12 88 GLU B N 1
ATOM 1703 C CA . GLU B 1 88 ? 9.453 9.719 4.359 1 93.12 88 GLU B CA 1
ATOM 1704 C C . GLU B 1 88 ? 10.648 9.898 3.426 1 93.12 88 GLU B C 1
ATOM 1706 O O . GLU B 1 88 ? 11.258 8.914 2.998 1 93.12 88 GLU B O 1
ATOM 1711 N N . GLY B 1 89 ? 11.008 11.086 3.141 1 93.12 89 GLY B N 1
ATOM 1712 C CA . GLY B 1 89 ? 11.977 11.312 2.086 1 93.12 89 GLY B CA 1
ATOM 1713 C C . GLY B 1 89 ? 11.352 11.391 0.705 1 93.12 89 GLY B C 1
ATOM 1714 O O . GLY B 1 89 ? 10.125 11.359 0.57 1 93.12 89 GLY B O 1
ATOM 1715 N N . PRO B 1 90 ? 12.188 11.523 -0.348 1 91.94 90 PRO B N 1
ATOM 1716 C CA . PRO B 1 90 ? 11.656 11.664 -1.707 1 91.94 90 PRO B CA 1
ATOM 1717 C C . PRO B 1 90 ? 10.711 10.539 -2.098 1 91.94 90 PRO B C 1
ATOM 1719 O O . PRO B 1 90 ? 10.984 9.367 -1.816 1 91.94 90 PRO B O 1
ATOM 1722 N N . PHE B 1 91 ? 9.539 10.977 -2.613 1 90.94 91 PHE B N 1
ATOM 1723 C CA . PHE B 1 91 ? 8.578 10.008 -3.119 1 90.94 91 PHE B CA 1
ATOM 1724 C C . PHE B 1 91 ? 9.125 9.289 -4.348 1 90.94 91 PHE B C 1
ATOM 1726 O O . PHE B 1 91 ? 9.172 9.859 -5.441 1 90.94 91 PHE B O 1
ATOM 1733 N N . THR B 1 92 ? 9.711 8.102 -4.141 1 81.56 92 THR B N 1
ATOM 1734 C CA . THR B 1 92 ? 10.25 7.32 -5.25 1 81.56 92 THR B CA 1
ATOM 1735 C C . THR B 1 92 ? 9.297 6.188 -5.625 1 81.56 92 THR B C 1
ATOM 1737 O O . THR B 1 92 ? 8.641 5.609 -4.758 1 81.56 92 THR B O 1
ATOM 1740 N N . ILE B 1 93 ? 9.094 6.09 -6.883 1 74.12 93 ILE B N 1
ATOM 1741 C CA . ILE B 1 93 ? 8.242 5.023 -7.398 1 74.12 93 ILE B CA 1
ATOM 1742 C C . ILE B 1 93 ? 9.086 3.781 -7.676 1 74.12 93 ILE B C 1
ATOM 1744 O O . ILE B 1 93 ? 10.008 3.82 -8.492 1 74.12 93 ILE B O 1
ATOM 1748 N N . GLU B 1 94 ? 9.102 2.885 -6.625 1 68.31 94 GLU B N 1
ATOM 1749 C CA . GLU B 1 94 ? 9.812 1.641 -6.895 1 68.31 94 GLU B CA 1
ATOM 1750 C C . GLU B 1 94 ? 9.094 0.809 -7.953 1 68.31 94 GLU B C 1
ATOM 1752 O O . GLU B 1 94 ? 7.879 0.918 -8.109 1 68.31 94 GLU B O 1
ATOM 1757 N N . ASP B 1 95 ? 9.945 -0.045 -8.547 1 63.25 95 ASP B N 1
ATOM 1758 C CA . ASP B 1 95 ? 9.453 -0.815 -9.688 1 63.25 95 ASP B CA 1
ATOM 1759 C C . ASP B 1 95 ? 8.617 -2.008 -9.219 1 63.25 95 ASP B C 1
ATOM 1761 O O . ASP B 1 95 ? 7.668 -2.406 -9.891 1 63.25 95 ASP B O 1
ATOM 1765 N N . CYS B 1 96 ? 9.133 -2.553 -8.016 1 69.94 96 CYS B N 1
ATOM 1766 C CA . CYS B 1 96 ? 8.422 -3.779 -7.668 1 69.94 96 CYS B CA 1
ATOM 1767 C C . CYS B 1 96 ? 7.688 -3.629 -6.34 1 69.94 96 CYS B C 1
ATOM 1769 O O . CYS B 1 96 ? 8.289 -3.254 -5.332 1 69.94 96 CYS B O 1
ATOM 1771 N N . PRO B 1 97 ? 6.395 -3.91 -6.398 1 68.38 97 PRO B N 1
ATOM 1772 C CA . PRO B 1 97 ? 5.594 -3.785 -5.176 1 68.38 97 PRO B CA 1
ATOM 1773 C C . PRO B 1 97 ? 5.848 -4.922 -4.188 1 68.38 97 PRO B C 1
ATOM 1775 O O . PRO B 1 97 ? 5.445 -4.836 -3.025 1 68.38 97 PRO B O 1
ATOM 1778 N N . THR B 1 98 ? 6.508 -6.07 -4.602 1 68.56 98 THR B N 1
ATOM 1779 C CA . THR B 1 98 ? 6.684 -7.234 -3.74 1 68.56 98 THR B CA 1
ATOM 1780 C C . THR B 1 98 ? 8.07 -7.238 -3.109 1 68.56 98 THR B C 1
ATOM 1782 O O . THR B 1 98 ? 8.391 -8.117 -2.309 1 68.56 98 THR B O 1
ATOM 1785 N N . ASN B 1 99 ? 8.742 -6.109 -3.059 1 60.25 99 ASN B N 1
ATOM 1786 C CA . ASN B 1 99 ? 10.078 -5.98 -2.488 1 60.25 99 ASN B CA 1
ATOM 1787 C C . ASN B 1 99 ? 10.992 -7.121 -2.928 1 60.25 99 ASN B C 1
ATOM 1789 O O . ASN B 1 99 ? 11.883 -7.531 -2.184 1 60.25 99 ASN B O 1
ATOM 1793 N N . CYS B 1 100 ? 10.609 -7.766 -3.957 1 59.09 100 CYS B N 1
ATOM 1794 C CA . CYS B 1 100 ? 11.523 -8.797 -4.434 1 59.09 100 CYS B CA 1
ATOM 1795 C C . CYS B 1 100 ? 12.781 -8.172 -5.035 1 59.09 100 CYS B C 1
ATOM 1797 O O . CYS B 1 100 ? 12.703 -7.188 -5.77 1 59.09 100 CYS B O 1
ATOM 1799 N N . LYS B 1 101 ? 13.844 -8.398 -4.465 1 56.38 101 LYS B N 1
ATOM 1800 C CA . LYS B 1 101 ? 15.125 -7.883 -4.938 1 56.38 101 LYS B CA 1
ATOM 1801 C C . LYS B 1 101 ? 15.414 -8.344 -6.359 1 56.38 101 LYS B C 1
ATOM 1803 O O . LYS B 1 101 ? 16.016 -7.613 -7.152 1 56.38 101 LYS B O 1
ATOM 1808 N N . ILE B 1 102 ? 15.055 -9.508 -6.734 1 57.41 102 ILE B N 1
ATOM 1809 C CA . ILE B 1 102 ? 15.281 -10.086 -8.055 1 57.41 102 ILE B CA 1
ATOM 1810 C C . ILE B 1 102 ? 14.008 -10.75 -8.555 1 57.41 102 ILE B C 1
ATOM 1812 O O . ILE B 1 102 ? 13.438 -11.602 -7.871 1 57.41 102 ILE B O 1
ATOM 1816 N N . CYS B 1 103 ? 13.445 -10.125 -9.602 1 65.5 103 CYS B N 1
ATOM 1817 C CA . CYS B 1 103 ? 12.281 -10.766 -10.203 1 65.5 103 CYS B CA 1
ATOM 1818 C C . CYS B 1 103 ? 12.703 -11.883 -11.148 1 65.5 103 CYS B C 1
ATOM 1820 O O . CYS B 1 103 ? 13.523 -11.664 -12.039 1 65.5 103 CYS B O 1
ATOM 1822 N N . SER B 1 104 ? 12.359 -13.039 -10.766 1 66.88 104 SER B N 1
ATOM 1823 C CA . SER B 1 104 ? 12.727 -14.203 -11.562 1 66.88 104 SER B CA 1
ATOM 1824 C C . SER B 1 104 ? 11.984 -14.211 -12.898 1 66.88 104 SER B C 1
ATOM 1826 O O . SER B 1 104 ? 12.219 -15.086 -13.742 1 66.88 104 SER B O 1
ATOM 1828 N N . PHE B 1 105 ? 11.18 -13.195 -13.047 1 74.62 105 PHE B N 1
ATOM 1829 C CA . PHE B 1 105 ? 10.367 -13.148 -14.258 1 74.62 105 PHE B CA 1
ATOM 1830 C C . PHE B 1 105 ? 10.891 -12.094 -15.227 1 74.62 105 PHE B C 1
ATOM 1832 O O . PHE B 1 105 ? 11.516 -11.109 -14.805 1 74.62 105 PHE B O 1
ATOM 1839 N N . LYS B 1 106 ? 10.719 -12.398 -16.453 1 71.94 106 LYS B N 1
ATOM 1840 C CA . LYS B 1 106 ? 11.172 -11.469 -17.484 1 71.94 106 LYS B CA 1
ATOM 1841 C C . LYS B 1 106 ? 10.484 -10.117 -17.344 1 71.94 106 LYS B C 1
ATOM 1843 O O . LYS B 1 106 ? 11.109 -9.07 -17.531 1 71.94 106 LYS B O 1
ATOM 1848 N N . SER B 1 107 ? 9.133 -10.219 -17 1 76.69 107 SER B N 1
ATOM 1849 C CA . SER B 1 107 ? 8.367 -8.984 -16.812 1 76.69 107 SER B CA 1
ATOM 1850 C C . SER B 1 107 ? 7.57 -9.031 -15.508 1 76.69 107 SER B C 1
ATOM 1852 O O . SER B 1 107 ? 7.195 -10.109 -15.039 1 76.69 107 SER B O 1
ATOM 1854 N N . CYS B 1 108 ? 7.379 -7.906 -15.016 1 81.5 108 CYS B N 1
ATOM 1855 C CA . CYS B 1 108 ? 6.621 -7.801 -13.773 1 81.5 108 CYS B CA 1
ATOM 1856 C C . CYS B 1 108 ? 5.191 -8.289 -13.961 1 81.5 108 CYS B C 1
ATOM 1858 O O . CYS B 1 108 ? 4.523 -7.902 -14.93 1 81.5 108 CYS B O 1
ATOM 1860 N N . ILE B 1 109 ? 4.77 -9.086 -13.086 1 86.88 109 ILE B N 1
ATOM 1861 C CA . ILE B 1 109 ? 3.443 -9.68 -13.203 1 86.88 109 ILE B CA 1
ATOM 1862 C C . ILE B 1 109 ? 2.375 -8.609 -12.992 1 86.88 109 ILE B C 1
ATOM 1864 O O . ILE B 1 109 ? 1.215 -8.797 -13.367 1 86.88 109 ILE B O 1
ATOM 1868 N N . PHE B 1 110 ? 2.805 -7.496 -12.422 1 88 110 PHE B N 1
ATOM 1869 C CA . PHE B 1 110 ? 1.827 -6.434 -12.211 1 88 110 PHE B CA 1
ATOM 1870 C C . PHE B 1 110 ? 1.877 -5.418 -13.344 1 88 110 PHE B C 1
ATOM 1872 O O . PHE B 1 110 ? 1.127 -4.441 -13.344 1 88 110 PHE B O 1
ATOM 1879 N N . GLY B 1 111 ? 2.828 -5.766 -14.086 1 84.38 111 GLY B N 1
ATOM 1880 C CA . GLY B 1 111 ? 2.941 -4.852 -15.211 1 84.38 111 GLY B CA 1
ATOM 1881 C C . GLY B 1 111 ? 3.225 -3.422 -14.797 1 84.38 111 GLY B C 1
ATOM 1882 O O . GLY B 1 111 ? 3.988 -3.184 -13.852 1 84.38 111 GLY B O 1
ATOM 1883 N N . GLY B 1 112 ? 2.805 -2.463 -15.336 1 85.12 112 GLY B N 1
ATOM 1884 C CA . GLY B 1 112 ? 3.033 -1.049 -15.086 1 85.12 112 GLY B CA 1
ATOM 1885 C C . GLY B 1 112 ? 1.987 -0.429 -14.18 1 85.12 112 GLY B C 1
ATOM 1886 O O . GLY B 1 112 ? 2.008 0.779 -13.93 1 85.12 112 GLY B O 1
ATOM 1887 N N . ILE B 1 113 ? 1.207 -1.261 -13.539 1 88.81 113 ILE B N 1
ATOM 1888 C CA . ILE B 1 113 ? 0.073 -0.714 -12.805 1 88.81 113 ILE B CA 1
ATOM 1889 C C . ILE B 1 113 ? 0.558 -0.085 -11.5 1 88.81 113 ILE B C 1
ATOM 1891 O O . ILE B 1 113 ? 0.153 1.026 -11.148 1 88.81 113 ILE B O 1
ATOM 1895 N N . PRO B 1 114 ? 1.507 -0.771 -10.742 1 87.75 114 PRO B N 1
ATOM 1896 C CA . PRO B 1 114 ? 1.976 -0.115 -9.516 1 87.75 114 PRO B CA 1
ATOM 1897 C C . PRO B 1 114 ? 2.582 1.261 -9.781 1 87.75 114 PRO B C 1
ATOM 1899 O O . PRO B 1 114 ? 2.336 2.203 -9.023 1 87.75 114 PRO B O 1
ATOM 1902 N N . GLN B 1 115 ? 3.277 1.352 -10.844 1 87.81 115 GLN B N 1
ATOM 1903 C CA . GLN B 1 115 ? 3.875 2.637 -11.195 1 87.81 115 GLN B CA 1
ATOM 1904 C C . GLN B 1 115 ? 2.801 3.674 -11.508 1 87.81 115 GLN B C 1
ATOM 1906 O O . GLN B 1 115 ? 2.885 4.82 -11.062 1 87.81 115 GLN B O 1
ATOM 1911 N N . LYS B 1 116 ? 1.899 3.266 -12.273 1 91.5 116 LYS B N 1
ATOM 1912 C CA . LYS B 1 116 ? 0.799 4.156 -12.633 1 91.5 116 LYS B CA 1
ATOM 1913 C C . LYS B 1 116 ? 0.059 4.645 -11.398 1 91.5 116 LYS B C 1
ATOM 1915 O O . LYS B 1 116 ? -0.207 5.84 -11.258 1 91.5 116 LYS B O 1
ATOM 1920 N N . LEU B 1 117 ? -0.229 3.775 -10.508 1 92.25 117 LEU B N 1
ATOM 1921 C CA . LEU B 1 117 ? -0.966 4.121 -9.297 1 92.25 117 LEU B CA 1
ATOM 1922 C C . LEU B 1 117 ? -0.141 5.039 -8.398 1 92.25 117 LEU B C 1
ATOM 1924 O O . LEU B 1 117 ? -0.668 6 -7.836 1 92.25 117 LEU B O 1
ATOM 1928 N N . ASN B 1 118 ? 1.148 4.738 -8.297 1 92.25 118 ASN B N 1
ATOM 1929 C CA . ASN B 1 118 ? 2.037 5.602 -7.527 1 92.25 118 ASN B CA 1
ATOM 1930 C C . ASN B 1 118 ? 2.082 7.016 -8.102 1 92.25 118 ASN B C 1
ATOM 1932 O O . ASN B 1 118 ? 2.037 7.992 -7.348 1 92.25 118 ASN B O 1
ATOM 1936 N N . GLU B 1 119 ? 2.164 7.078 -9.367 1 92.88 119 GLU B N 1
ATOM 1937 C CA . GLU B 1 119 ? 2.217 8.383 -10.023 1 92.88 119 GLU B CA 1
ATOM 1938 C C . GLU B 1 119 ? 0.927 9.164 -9.797 1 92.88 119 GLU B C 1
ATOM 1940 O O . GLU B 1 119 ? 0.962 10.375 -9.57 1 92.88 119 GLU B O 1
ATOM 1945 N N . GLU B 1 120 ? -0.142 8.492 -9.852 1 93.62 120 GLU B N 1
ATOM 1946 C CA . GLU B 1 120 ? -1.426 9.141 -9.602 1 93.62 120 GLU B CA 1
ATOM 1947 C C . GLU B 1 120 ? -1.52 9.648 -8.164 1 93.62 120 GLU B C 1
ATOM 1949 O O . GLU B 1 120 ? -2.008 10.75 -7.918 1 93.62 120 GLU B O 1
ATOM 1954 N N . PHE B 1 121 ? -1.056 8.93 -7.254 1 93.12 121 PHE B N 1
ATOM 1955 C CA . PHE B 1 121 ? -1.079 9.32 -5.848 1 93.12 121 PHE B CA 1
ATOM 1956 C C . PHE B 1 121 ? -0.148 10.5 -5.605 1 93.12 121 PHE B C 1
ATOM 1958 O O . PHE B 1 121 ? -0.525 11.469 -4.938 1 93.12 121 PHE B O 1
ATOM 1965 N N . LYS B 1 12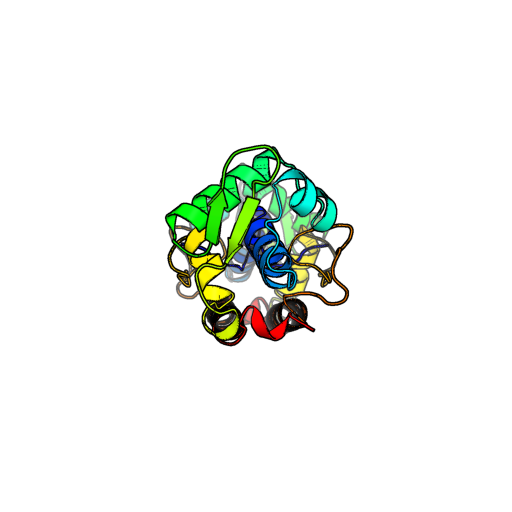2 ? 0.955 10.422 -6.148 1 94.19 122 LYS B N 1
ATOM 1966 C CA . LYS B 1 122 ? 1.911 11.523 -6.027 1 94.19 122 LYS B CA 1
ATOM 1967 C C . LYS B 1 122 ? 1.337 12.812 -6.598 1 94.19 122 LYS B C 1
ATOM 1969 O O . LYS B 1 122 ? 1.466 13.875 -5.988 1 94.19 122 LYS B O 1
ATOM 1974 N N . SER B 1 123 ? 0.789 12.664 -7.754 1 96 123 SER B N 1
ATOM 1975 C CA . SER B 1 123 ? 0.182 13.82 -8.406 1 96 123 SER B CA 1
ATOM 1976 C C . SER B 1 123 ? -0.904 14.438 -7.531 1 96 123 SER B C 1
ATOM 1978 O O . SER B 1 123 ? -0.999 15.664 -7.422 1 96 123 SER B O 1
ATOM 1980 N N . TYR B 1 124 ? -1.711 13.641 -6.934 1 95.56 124 TYR B N 1
ATOM 1981 C CA . TYR B 1 124 ? -2.742 14.125 -6.02 1 95.56 124 TYR B CA 1
ATOM 1982 C C . TYR B 1 124 ? -2.125 14.906 -4.863 1 95.56 124 TYR B C 1
ATOM 1984 O O . TYR B 1 124 ? -2.562 16.016 -4.551 1 95.56 124 TYR B O 1
ATOM 1992 N N . LEU B 1 125 ? -1.113 14.336 -4.238 1 96 125 LEU B N 1
ATOM 1993 C CA . LEU B 1 125 ? -0.456 14.977 -3.105 1 96 125 LEU B CA 1
ATOM 1994 C C . LEU B 1 125 ? 0.15 16.312 -3.516 1 96 125 LEU B C 1
ATOM 1996 O O . LEU B 1 125 ? 0.132 17.266 -2.74 1 96 125 LEU B O 1
ATOM 2000 N N . ALA B 1 126 ? 0.632 16.344 -4.723 1 97.31 126 ALA B N 1
ATOM 2001 C CA . ALA B 1 126 ? 1.302 17.547 -5.223 1 97.31 126 ALA B CA 1
ATOM 2002 C C . ALA B 1 126 ? 0.292 18.641 -5.559 1 97.31 126 ALA B C 1
ATOM 2004 O O . ALA B 1 126 ? 0.604 19.828 -5.473 1 97.31 126 ALA B O 1
ATOM 2005 N N . GLN B 1 127 ? -0.886 18.234 -5.883 1 97.38 127 GLN B N 1
ATOM 2006 C CA . GLN B 1 127 ? -1.895 19.188 -6.348 1 97.38 127 GLN B CA 1
ATOM 2007 C C . GLN B 1 127 ? -2.688 19.75 -5.176 1 97.38 127 GLN B C 1
ATOM 2009 O O . GLN B 1 127 ? -3.342 20.797 -5.312 1 97.38 127 GLN B O 1
ATOM 2014 N N . LYS B 1 128 ? -2.715 19.109 -4.059 1 97.19 128 LYS B N 1
ATOM 2015 C CA . LYS B 1 128 ? -3.455 19.562 -2.885 1 97.19 128 LYS B CA 1
ATOM 2016 C C . LYS B 1 128 ? -2.537 20.297 -1.909 1 97.19 128 LYS B C 1
ATOM 2018 O O . LYS B 1 128 ? -1.458 19.797 -1.574 1 97.19 128 LYS B O 1
ATOM 2023 N N . SER B 1 129 ? -3 21.438 -1.518 1 97.75 129 SER B N 1
ATOM 2024 C CA . SER B 1 129 ? -2.312 22.188 -0.475 1 97.75 129 SER B CA 1
ATOM 2025 C C . SER B 1 129 ? -3.121 22.203 0.817 1 97.75 129 SER B C 1
ATOM 2027 O O . SER B 1 129 ? -4.273 21.766 0.841 1 97.75 129 SER B O 1
ATOM 2029 N N . LEU B 1 130 ? -2.5 22.719 1.951 1 96.75 130 LEU B N 1
ATOM 2030 C CA . LEU B 1 130 ? -3.217 22.844 3.215 1 96.75 130 LEU B CA 1
ATOM 2031 C C . LEU B 1 130 ? -4.461 23.719 3.047 1 96.75 130 LEU B C 1
ATOM 2033 O O . LEU B 1 130 ? -5.48 23.484 3.701 1 96.75 130 LEU B O 1
ATOM 2037 N N . ARG B 1 131 ? -4.41 24.688 2.176 1 95.88 131 ARG B N 1
ATOM 2038 C CA . ARG B 1 131 ? -5.523 25.609 1.952 1 95.88 131 ARG B CA 1
ATOM 2039 C C . ARG B 1 131 ? -6.781 24.844 1.543 1 95.88 131 ARG B C 1
ATOM 2041 O O . ARG B 1 131 ? -7.895 25.234 1.896 1 95.88 131 ARG B O 1
ATOM 2048 N N . ASP B 1 132 ? -6.625 23.781 0.841 1 94.94 132 ASP B N 1
ATOM 2049 C CA . ASP B 1 132 ? -7.742 23 0.305 1 94.94 132 ASP B CA 1
ATOM 2050 C C . ASP B 1 132 ? -8.547 22.359 1.427 1 94.94 132 ASP B C 1
ATOM 2052 O O . ASP B 1 132 ? -9.672 21.891 1.206 1 94.94 132 ASP B O 1
ATOM 2056 N N . PHE B 1 133 ? -8.008 22.344 2.605 1 93.38 133 PHE B N 1
ATOM 2057 C CA . PHE B 1 133 ? -8.664 21.656 3.711 1 93.38 133 PHE B CA 1
ATOM 2058 C C . PHE B 1 133 ? -9.117 22.641 4.777 1 93.38 133 PHE B C 1
ATOM 2060 O O . PHE B 1 133 ? -9.586 22.25 5.844 1 93.38 133 PHE B O 1
ATOM 2067 N N . LEU B 1 134 ? -8.797 23.828 4.391 1 89 134 LEU B N 1
ATOM 2068 C CA . LEU B 1 134 ? -9.156 24.875 5.34 1 89 134 LEU B CA 1
ATOM 2069 C C . LEU B 1 134 ? -10.508 25.5 4.984 1 89 134 LEU B C 1
ATOM 2071 O O . LEU B 1 134 ? -10.875 25.562 3.809 1 89 134 LEU B O 1
ATOM 2075 N N . GLY B 1 135 ? -11.539 25.391 5.676 1 78.56 135 GLY B N 1
ATOM 2076 C CA . GLY B 1 135 ? -12.82 26.047 5.461 1 78.56 135 GLY B CA 1
ATOM 2077 C C . GLY B 1 135 ? -12.688 27.516 5.09 1 78.56 135 GLY B C 1
ATOM 2078 O O . GLY B 1 135 ? -11.648 28.125 5.355 1 78.56 135 GLY B O 1
#

Secondary structure (DSSP, 8-state):
---SB---HHHHHHHHHHHHHHH-TTSPPB-HHHHHHHHT--HHHHHHHHHHHHHTTSEEEE-STT-EEEESS-GGG-BHHHHHHHHH-S----S-TT--SS--SSS-TTTTHHHHHHHHHHHHHHH-BGGGG--/---SB---HHHHHHHHHHHHHHH-TTSPPBPHHHHHHHHT--HHHHHHHHHHHHHTTSEEEE-STT-EEEESS-GGG-BHHHHHHHHH-S----S-TT--SS-SSSS-TTTTHHHHHHHHHHHHHHH-BGGGG--

Radius of gyration: 23.0 Å; Cα contacts (8 Å, |Δi|>4): 399; chains: 2; bounding box: 31×72×52 Å

pLDDT: mean 88.93, std 11.02, range [49.59, 98.31]

InterPro domains:
  IPR000944 Transcription regulator Rrf2 [PF02082] (7-133)
  IPR000944 Transcription regulator Rrf2 [PS51197] (6-135)
  IPR000944 Transcription regulator Rrf2 [PTHR33221] (7-133)
  IPR000944 Transcription regulator Rrf2 [TIGR00738] (8-133)
  IPR036388 Winged helix-like DNA-binding domain superfamily [G3DSA:1.10.10.10] (2-135)
  IPR036390 Winged helix DNA-binding domain superfamily [SSF46785] (8-134)